Protein AF-A0A2A4UKB8-F1 (afdb_monomer)

Solvent-accessible surface area (backbone atoms only — not comparable to full-atom values): 16386 Å² total; per-residue (Å²): 113,75,71,54,56,59,48,49,52,53,52,41,56,75,67,73,50,93,46,74,68,59,52,54,52,50,52,50,52,54,48,52,54,49,17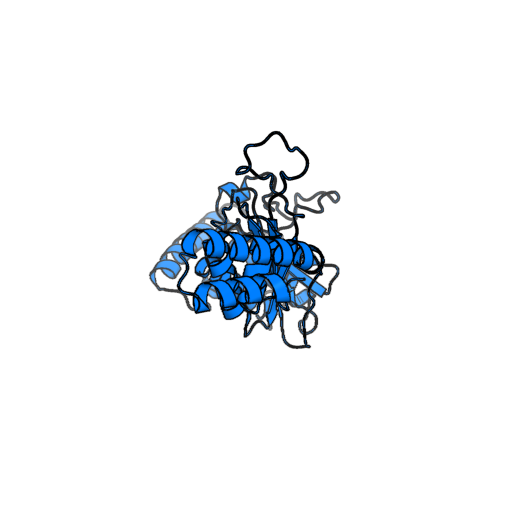,62,67,42,47,80,56,26,61,48,82,68,71,83,92,62,80,64,59,36,38,36,36,37,37,26,32,34,51,82,55,52,71,25,56,55,47,46,51,38,41,76,72,68,33,65,76,32,43,22,44,41,57,86,38,91,35,76,41,85,76,70,92,66,98,61,91,86,68,52,55,12,34,22,42,39,36,50,35,40,64,88,49,34,62,63,55,45,46,56,48,32,55,50,39,56,75,46,59,53,43,60,50,69,59,18,36,29,34,39,29,42,45,24,87,79,46,61,54,69,59,28,47,51,40,45,59,73,39,40,77,61,53,60,72,75,31,59,68,64,25,51,71,34,97,69,25,19,68,54,58,83,91,76,63,62,97,89,47,97,73,42,58,32,63,44,81,46,97,79,52,25,41,34,36,46,52,39,49,28,65,71,52,52,67,62,54,49,51,51,51,54,52,52,54,52,44,41,64,57,82,76,93,66,64,100,81,69,82,78,52,71,69,62,54,57,71,72,50,95,67,59,70,66,64,50,51,56,52,49,55,57,55,50,53,51,61,59,59,53,66,78,68,66,90,72,88,91,75,86,132

Sequence (285 aa):
MLVNLKSLLAFAKKNKQSTNGLECEVNNMVRRRKSQMIRGLAGKKKGPLNRSKHVGIEIEFDSASSLGDIFADFTDAGLSRHVSLVTDCSVDSWLRDGDDWDDDEGYEVRIIDTQKNIANTLKKVCDVLKKHKAEVSSDCGLHVHIDCRSRDTSLVFKNLLKAQKLLYRLVKEDRLNSSYGCYRDIHTATQDSRHRFGIEVSRINTVEVRMHHGTVDFNEINNWINLLTKIAGKRTKYKRKDYVSPLSLLNAISLEKDKKKGIRSILKSLVDEGRDHGFSTLMCY

Secondary structure (DSSP, 8-state):
-HHHHHHHHHHHHHTT---HHHHHHHHHHHHHHHHHHHHHHHT-----SSSSPEEEEEEEEB-SS-HHHHHHHHHHTT-TTTEEEES--SSB--S--SS-TT--BPEEEEEEEETTTHHHHHHHHHHHHHHTT-B--SS-EEEEEEE-TTS-HHHHHHHHHHHHHHHHTTS-HHHHHSTT-----GGG--TT-TT--SEEEETTTEEEEEEEEP---HHHHHHHHHHHHHHHT------TT----HHHHHHHS---HHHHHHHHHHHHHHHHHTTTTT-------

Foldseek 3Di:
DLVVLVVVLVVCVVVVHPCPVVVVVNVVVVQVVQLVVCVVLQAPDADEPDLAWKKKKKFWWAFPDDSSNLSVQCVVLVCSRFKHKDLPFQDFHPPDPDPPPPPRGTMMIMGMDHPVCRLVSLVSNLVSCVVRVIHFDLLIWMKMWGAQSVHDLVLLLVLCVLCVVVVLVVADPSLCVDPQALDDDPVPDDPPPPRRHQWDCDPNRIIMGIHHGHDSDSVVSNVVSVVSVVSSPDDDPDDPPDDQQPLNVLVVDDDDPVVSVVVVVVSVVVVVVVVVPDPDDDDDD

Mean predicted aligned error: 14.41 Å

Radius of gyration: 23.3 Å; Cα contacts (8 Å, |Δi|>4): 391; chains: 1; bounding box: 48×43×85 Å

Nearest PDB structures (foldseek):
  5d4p-assembly1_A  TM=5.293E-01  e=6.353E-02  Thiomonas arsenitoxydans
  7kdo-assembly1_A  TM=3.752E-01  e=4.308E-01  Escherichia coli K-12
  6an4-assembly1_A  TM=3.415E-01  e=4.308E-01  Escherichia coli K-12
  3hd1-assembly1_A  TM=3.390E-01  e=4.065E-01  Escherichia coli K-12
  3hd2-assembly1_A  TM=3.689E-01  e=5.432E-01  Escherichia coli K-12

pLDDT: mean 71.65, std 20.12, range [24.27, 98.44]

Structure (mmCIF, N/CA/C/O backbone):
data_AF-A0A2A4UKB8-F1
#
_entry.id   AF-A0A2A4UKB8-F1
#
loop_
_atom_site.group_PDB
_atom_site.id
_atom_site.type_symbol
_atom_site.label_atom_id
_atom_site.label_alt_id
_atom_site.label_comp_id
_atom_site.label_asym_id
_atom_site.label_entity_id
_atom_site.label_seq_id
_atom_site.pdbx_PDB_ins_code
_atom_site.Cartn_x
_atom_site.Cartn_y
_atom_site.Cartn_z
_atom_site.occupancy
_atom_site.B_iso_or_equiv
_atom_site.auth_seq_id
_atom_site.auth_comp_id
_atom_site.auth_asym_id
_atom_site.auth_atom_id
_atom_site.pdbx_PDB_model_num
ATOM 1 N N . MET A 1 1 ? 4.498 8.430 -36.753 1.00 49.09 1 MET A N 1
ATOM 2 C CA . MET A 1 1 ? 5.925 8.041 -36.616 1.00 49.09 1 MET A CA 1
ATOM 3 C C . MET A 1 1 ? 6.147 6.702 -35.876 1.00 49.09 1 MET A C 1
ATOM 5 O O . MET A 1 1 ? 6.891 5.889 -36.398 1.00 49.09 1 MET A O 1
ATOM 9 N N . LEU A 1 2 ? 5.496 6.402 -34.731 1.00 45.41 2 LEU A N 1
ATOM 10 C CA . LEU A 1 2 ? 5.586 5.087 -34.028 1.00 45.41 2 LEU A CA 1
ATOM 11 C C . LEU A 1 2 ? 5.134 3.881 -34.871 1.00 45.41 2 LEU A C 1
ATOM 13 O O . LEU A 1 2 ? 5.742 2.814 -34.811 1.00 45.41 2 LEU A O 1
ATOM 17 N N . VAL A 1 3 ? 4.096 4.082 -35.689 1.00 53.16 3 VAL A N 1
ATOM 18 C CA . VAL A 1 3 ? 3.622 3.101 -36.678 1.00 53.16 3 VAL A CA 1
ATOM 19 C C . VAL A 1 3 ? 4.748 2.725 -37.647 1.00 53.16 3 VAL A C 1
ATOM 21 O O . VAL A 1 3 ? 4.827 1.582 -38.066 1.00 53.16 3 VAL A O 1
ATOM 24 N N . ASN A 1 4 ? 5.684 3.637 -37.927 1.00 60.91 4 ASN A N 1
ATOM 25 C CA . ASN A 1 4 ? 6.722 3.432 -38.934 1.00 60.91 4 ASN A CA 1
ATOM 26 C C . ASN A 1 4 ? 7.869 2.527 -38.438 1.00 60.91 4 ASN A C 1
ATOM 28 O O . ASN A 1 4 ? 8.336 1.678 -39.182 1.00 60.91 4 ASN A O 1
ATOM 32 N N . LEU A 1 5 ? 8.263 2.620 -37.159 1.00 63.03 5 LEU A N 1
ATOM 33 C CA . LEU A 1 5 ? 9.363 1.819 -36.586 1.00 63.03 5 LEU A CA 1
ATOM 34 C C . LEU A 1 5 ? 8.998 0.339 -36.390 1.00 63.03 5 LEU A C 1
ATOM 36 O O . LEU A 1 5 ? 9.778 -0.542 -36.744 1.00 63.03 5 LEU A O 1
ATOM 40 N N . LYS A 1 6 ? 7.794 0.048 -35.874 1.00 71.19 6 LYS A N 1
ATOM 41 C CA . LYS A 1 6 ? 7.306 -1.341 -35.765 1.00 71.19 6 LYS A CA 1
ATOM 42 C C . LYS A 1 6 ? 7.080 -1.974 -37.140 1.00 71.19 6 LYS A C 1
ATOM 44 O O . LYS A 1 6 ? 7.341 -3.162 -37.308 1.00 71.19 6 LYS A O 1
ATOM 49 N N . SER A 1 7 ? 6.644 -1.176 -38.116 1.00 67.50 7 SER A N 1
ATOM 50 C CA . SER A 1 7 ? 6.484 -1.612 -39.508 1.00 67.50 7 SER A CA 1
ATOM 51 C C . SER A 1 7 ? 7.829 -1.904 -40.176 1.00 67.50 7 SER A C 1
ATOM 53 O O . SER A 1 7 ? 7.944 -2.909 -40.870 1.00 67.50 7 SER A O 1
ATOM 55 N N . LEU A 1 8 ? 8.864 -1.099 -39.903 1.00 64.56 8 LEU A N 1
ATOM 56 C CA . LEU A 1 8 ? 10.232 -1.354 -40.370 1.00 64.56 8 LEU A CA 1
ATOM 57 C C . LEU A 1 8 ? 10.793 -2.665 -39.805 1.00 64.56 8 LEU A C 1
ATOM 59 O O . LEU A 1 8 ? 11.380 -3.456 -40.539 1.00 64.56 8 LEU A O 1
ATOM 63 N N . LEU A 1 9 ? 10.571 -2.926 -38.512 1.00 66.94 9 LEU A N 1
ATOM 64 C CA . LEU A 1 9 ? 11.021 -4.165 -37.881 1.00 66.94 9 LEU A CA 1
ATOM 65 C C . LEU A 1 9 ? 10.288 -5.392 -38.443 1.00 66.94 9 LEU A C 1
ATOM 67 O O . LEU A 1 9 ? 10.900 -6.424 -38.708 1.00 66.94 9 LEU A O 1
ATOM 71 N N . ALA A 1 10 ? 8.974 -5.269 -38.660 1.00 71.81 10 ALA A N 1
ATOM 72 C CA . ALA A 1 10 ? 8.167 -6.308 -39.292 1.00 71.81 10 ALA A CA 1
ATOM 73 C C . ALA A 1 10 ? 8.624 -6.583 -40.737 1.00 71.81 10 ALA A C 1
ATOM 75 O O . ALA A 1 10 ? 8.686 -7.740 -41.153 1.00 71.81 10 ALA A O 1
ATOM 76 N N . PHE A 1 11 ? 9.004 -5.539 -41.479 1.00 70.62 11 PHE A N 1
ATOM 77 C CA . PHE A 1 11 ? 9.575 -5.650 -42.820 1.00 70.62 11 PHE A CA 1
ATOM 78 C C . PHE A 1 11 ? 10.949 -6.344 -42.815 1.00 70.62 11 PHE A C 1
ATOM 80 O O . PHE A 1 11 ? 11.170 -7.256 -43.609 1.00 70.62 11 PHE A O 1
ATOM 87 N N . ALA A 1 12 ? 11.850 -5.996 -41.891 1.00 66.44 12 ALA A N 1
ATOM 88 C CA . ALA A 1 12 ? 13.162 -6.640 -41.761 1.00 66.44 12 ALA A CA 1
ATOM 89 C C . ALA A 1 12 ? 13.050 -8.138 -41.408 1.00 66.44 12 ALA A C 1
ATOM 91 O O . ALA A 1 12 ? 13.716 -8.973 -42.023 1.00 66.44 12 ALA A O 1
ATOM 92 N N . LYS A 1 13 ? 12.130 -8.495 -40.496 1.00 73.00 13 LYS A N 1
ATOM 93 C CA . LYS A 1 13 ? 11.815 -9.896 -40.152 1.00 73.00 13 LYS A CA 1
ATOM 94 C C . LYS A 1 13 ? 11.262 -10.675 -41.344 1.00 73.00 13 LYS A C 1
ATOM 96 O O . LYS A 1 13 ? 11.670 -11.811 -41.580 1.00 73.00 13 LYS A O 1
ATOM 101 N N . LYS A 1 14 ? 10.370 -10.057 -42.129 1.00 77.75 14 LYS A N 1
ATOM 102 C CA . LYS A 1 14 ? 9.804 -10.658 -43.348 1.00 77.75 14 LYS A CA 1
ATOM 103 C C . LYS A 1 14 ? 10.883 -10.977 -44.394 1.00 77.75 14 LYS A C 1
ATOM 105 O O . LYS A 1 14 ? 10.725 -11.933 -45.145 1.00 77.75 14 LYS A O 1
ATOM 110 N N . ASN A 1 15 ? 11.989 -10.233 -44.391 1.00 77.62 15 ASN A N 1
ATOM 111 C CA . ASN A 1 15 ? 13.118 -10.410 -45.305 1.00 77.62 15 ASN A CA 1
ATOM 112 C C . ASN A 1 15 ? 14.279 -11.256 -44.731 1.00 77.62 15 ASN A C 1
ATOM 114 O O . ASN A 1 15 ? 15.364 -11.249 -45.306 1.00 77.62 15 ASN A O 1
ATOM 118 N N . LYS A 1 16 ? 14.078 -11.994 -43.622 1.00 67.88 16 LYS A N 1
ATOM 119 C CA . LYS A 1 16 ? 15.081 -12.885 -42.984 1.00 67.88 16 LYS A CA 1
ATOM 120 C C . LYS A 1 16 ? 16.435 -12.220 -42.664 1.00 67.88 16 LYS A C 1
ATOM 122 O O . LYS A 1 16 ? 17.454 -12.903 -42.588 1.00 67.88 16 LYS A O 1
ATOM 127 N N . GLN A 1 17 ? 16.466 -10.904 -42.466 1.00 67.88 17 GLN A N 1
ATOM 128 C CA . GLN A 1 17 ? 17.679 -10.220 -42.016 1.00 67.88 17 GLN A CA 1
ATOM 129 C C . GLN A 1 17 ? 17.916 -10.489 -40.524 1.00 67.88 17 GLN A C 1
ATOM 131 O O . GLN A 1 17 ? 16.968 -10.701 -39.770 1.00 67.88 17 GLN A O 1
ATOM 136 N N . SER A 1 18 ? 19.177 -10.484 -40.082 1.00 66.44 18 SER A N 1
ATOM 137 C CA . SER A 1 18 ? 19.505 -10.583 -38.654 1.00 66.44 18 SER A CA 1
ATOM 138 C C . SER A 1 18 ? 18.987 -9.340 -37.924 1.00 66.44 18 SER A C 1
ATOM 140 O O . SER A 1 18 ? 19.481 -8.237 -38.149 1.00 66.44 18 SER A O 1
ATOM 142 N N . THR A 1 19 ? 17.968 -9.499 -37.074 1.00 66.06 19 THR A N 1
ATOM 143 C CA . THR A 1 19 ? 17.301 -8.376 -36.391 1.00 66.06 19 THR A CA 1
ATOM 144 C C . THR A 1 19 ? 17.624 -8.265 -34.906 1.00 66.06 19 THR A C 1
ATOM 146 O O . THR A 1 19 ? 17.089 -7.372 -34.264 1.00 66.06 19 THR A O 1
ATOM 149 N N . ASN A 1 20 ? 18.475 -9.121 -34.331 1.00 67.25 20 ASN A N 1
ATOM 150 C CA . ASN A 1 20 ? 18.619 -9.214 -32.868 1.00 67.25 20 ASN A CA 1
ATOM 151 C C . ASN A 1 20 ? 19.033 -7.882 -32.205 1.00 67.25 20 ASN A C 1
ATOM 153 O O . ASN A 1 20 ? 18.451 -7.496 -31.193 1.00 67.25 20 ASN A O 1
ATOM 157 N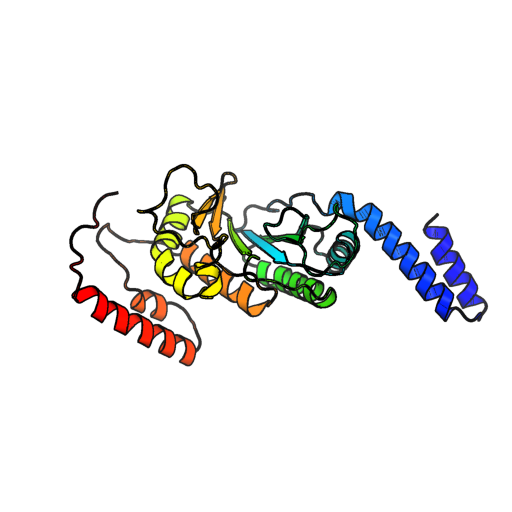 N . GLY A 1 21 ? 19.976 -7.141 -32.801 1.00 66.62 21 GLY A N 1
ATOM 158 C CA . GLY A 1 21 ? 20.363 -5.805 -32.319 1.00 66.62 21 GLY A CA 1
ATOM 159 C C . GLY A 1 21 ? 19.290 -4.741 -32.576 1.00 66.62 21 GLY A C 1
ATOM 160 O O . GLY A 1 21 ? 18.923 -3.990 -31.674 1.00 66.62 21 GLY A O 1
ATOM 161 N N . LEU A 1 22 ? 18.714 -4.747 -33.783 1.00 67.81 22 LEU A N 1
ATOM 162 C CA . LEU A 1 22 ? 17.691 -3.790 -34.219 1.00 67.81 22 LEU A CA 1
ATOM 163 C C . LEU A 1 22 ? 16.391 -3.911 -33.404 1.00 67.81 22 LEU A C 1
ATOM 165 O O . LEU A 1 22 ? 15.718 -2.926 -33.117 1.00 67.81 22 LEU A O 1
ATOM 169 N N . GLU A 1 23 ? 16.024 -5.132 -33.020 1.00 70.12 23 GLU A N 1
ATOM 170 C CA . GLU A 1 23 ? 14.837 -5.435 -32.226 1.00 70.12 23 GLU A CA 1
ATOM 171 C C . GLU A 1 23 ? 14.978 -4.924 -30.795 1.00 70.12 23 GLU A C 1
ATOM 173 O O . GLU A 1 23 ? 14.051 -4.294 -30.284 1.00 70.12 23 GLU A O 1
ATOM 178 N N . CYS A 1 24 ? 16.147 -5.116 -30.179 1.00 67.88 24 CYS A N 1
ATOM 179 C CA . CYS A 1 24 ? 16.458 -4.530 -28.879 1.00 67.88 24 CYS A CA 1
ATOM 180 C C . CYS A 1 24 ? 16.358 -2.997 -28.933 1.00 67.88 24 CYS A C 1
ATOM 182 O O . CYS A 1 24 ? 15.670 -2.380 -28.119 1.00 67.88 24 CYS A O 1
ATOM 184 N N . GLU A 1 25 ? 16.962 -2.379 -29.947 1.00 69.75 25 GLU A N 1
ATOM 185 C CA . GLU A 1 25 ? 17.018 -0.925 -30.089 1.00 69.75 25 GLU A CA 1
ATOM 186 C C . GLU A 1 25 ? 15.642 -0.293 -30.362 1.00 69.75 25 GLU A C 1
ATOM 188 O O . GLU A 1 25 ? 15.253 0.683 -29.714 1.00 69.75 25 GLU A O 1
ATOM 193 N N . VAL A 1 26 ? 14.840 -0.889 -31.249 1.00 73.12 26 VAL A N 1
ATOM 194 C CA . VAL A 1 26 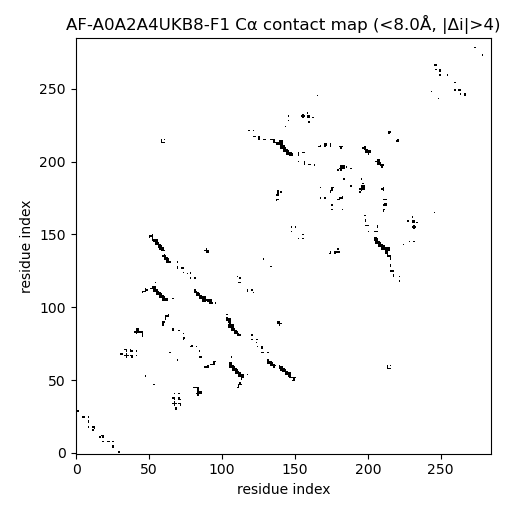? 13.469 -0.433 -31.521 1.00 73.12 26 VAL A CA 1
ATOM 195 C C . VAL A 1 26 ? 12.564 -0.633 -30.310 1.00 73.12 26 VAL A C 1
ATOM 197 O O . VAL A 1 26 ? 11.770 0.258 -29.997 1.00 73.12 26 VAL A O 1
ATOM 200 N N . ASN A 1 27 ? 12.683 -1.754 -29.595 1.00 69.38 27 ASN A N 1
ATOM 201 C CA . ASN A 1 27 ? 11.919 -1.976 -28.368 1.00 69.38 27 ASN A CA 1
ATOM 202 C C . ASN A 1 27 ? 12.290 -0.947 -27.291 1.00 69.38 27 ASN A C 1
ATOM 204 O O . ASN A 1 27 ? 11.392 -0.365 -26.677 1.00 69.38 27 ASN A O 1
ATOM 208 N N . ASN A 1 28 ? 13.579 -0.632 -27.138 1.00 66.56 28 ASN A N 1
ATOM 209 C CA . ASN A 1 28 ? 14.058 0.411 -26.231 1.00 66.56 28 ASN A CA 1
ATOM 210 C C . ASN A 1 28 ? 13.548 1.803 -26.634 1.00 66.56 28 ASN A C 1
ATOM 212 O O . ASN A 1 28 ? 13.083 2.555 -25.778 1.00 66.56 28 ASN A O 1
ATOM 216 N N . MET A 1 29 ? 13.542 2.147 -27.925 1.00 69.19 29 MET A N 1
ATOM 217 C CA . MET A 1 29 ? 12.984 3.418 -28.410 1.00 69.19 29 MET A CA 1
ATOM 218 C C . MET A 1 29 ? 11.473 3.535 -28.175 1.00 69.19 29 MET A C 1
ATOM 220 O O . MET A 1 29 ? 10.989 4.581 -27.732 1.00 69.19 29 MET A O 1
ATOM 224 N N . VAL A 1 30 ? 10.711 2.474 -28.461 1.00 70.69 30 VAL A N 1
ATOM 225 C CA . VAL A 1 30 ? 9.262 2.434 -28.204 1.00 70.69 30 VAL A CA 1
ATOM 226 C C . VAL A 1 30 ? 8.991 2.580 -26.707 1.00 70.69 30 VAL A C 1
ATOM 228 O O . VAL A 1 30 ? 8.092 3.334 -26.328 1.00 70.69 30 VAL A O 1
ATOM 231 N N . ARG A 1 31 ? 9.784 1.909 -25.865 1.00 66.81 31 ARG A N 1
ATOM 232 C CA . ARG A 1 31 ? 9.702 1.996 -24.404 1.00 66.81 31 ARG A CA 1
ATOM 233 C C . ARG A 1 31 ? 10.009 3.408 -23.900 1.00 66.81 31 ARG A C 1
ATOM 235 O O . ARG A 1 31 ? 9.183 3.967 -23.187 1.00 66.81 31 ARG A O 1
ATOM 242 N N . ARG A 1 32 ? 11.105 4.034 -24.346 1.00 67.19 32 ARG A N 1
ATOM 243 C CA . ARG A 1 32 ? 11.484 5.414 -23.977 1.00 67.19 32 ARG A CA 1
ATOM 244 C C . ARG A 1 32 ? 10.406 6.436 -24.345 1.00 67.19 32 ARG A C 1
ATOM 246 O O . ARG A 1 32 ? 10.038 7.265 -23.519 1.00 67.19 32 ARG A O 1
ATOM 253 N N . ARG A 1 33 ? 9.838 6.352 -25.553 1.00 68.69 33 ARG A N 1
ATOM 254 C CA . ARG A 1 33 ? 8.756 7.262 -25.976 1.00 68.69 33 ARG A CA 1
ATOM 255 C C . ARG A 1 33 ? 7.455 7.038 -25.206 1.00 68.69 33 ARG A C 1
ATOM 257 O O . ARG A 1 33 ? 6.794 8.011 -24.850 1.00 68.69 33 ARG A O 1
ATOM 264 N N . LYS A 1 34 ? 7.090 5.778 -24.927 1.00 65.75 34 LYS A N 1
ATOM 265 C CA . LYS A 1 34 ? 5.964 5.463 -24.032 1.00 65.75 34 LYS A CA 1
ATOM 266 C C . LYS A 1 34 ? 6.201 6.068 -22.649 1.00 65.75 34 LYS A C 1
ATOM 268 O O . LYS A 1 34 ? 5.338 6.790 -22.172 1.00 65.75 34 LYS A O 1
ATOM 273 N N . SER A 1 35 ? 7.373 5.830 -22.063 1.00 62.72 35 SER A N 1
ATOM 274 C CA . SER A 1 35 ? 7.799 6.360 -20.763 1.00 62.72 35 SER A CA 1
ATOM 275 C C . SER A 1 35 ? 7.654 7.890 -20.701 1.00 62.72 35 SER A C 1
ATOM 277 O O . SER A 1 35 ? 6.978 8.399 -19.809 1.00 62.72 35 SER A O 1
ATOM 279 N N . GLN A 1 36 ? 8.138 8.626 -21.710 1.00 64.12 36 GLN A N 1
ATOM 280 C CA . GLN A 1 36 ? 7.982 10.088 -21.800 1.00 64.12 36 GLN A CA 1
ATOM 281 C C . GLN A 1 36 ? 6.515 10.553 -21.853 1.00 64.12 36 GLN A C 1
ATOM 283 O O . GLN A 1 36 ? 6.144 11.473 -21.129 1.00 64.12 36 GLN A O 1
ATOM 288 N N . MET A 1 37 ? 5.656 9.910 -22.655 1.00 62.94 37 MET A N 1
ATOM 289 C CA . MET A 1 37 ? 4.217 10.232 -22.692 1.00 62.94 37 MET A CA 1
ATOM 290 C C . MET A 1 37 ? 3.506 9.932 -21.365 1.00 62.94 37 MET A C 1
ATOM 292 O O . MET A 1 37 ? 2.547 10.606 -20.990 1.00 62.94 37 MET A O 1
ATOM 296 N N . ILE A 1 38 ? 3.948 8.881 -20.682 1.00 65.56 38 ILE A N 1
ATOM 297 C CA . ILE A 1 38 ? 3.290 8.298 -19.517 1.00 65.56 38 ILE A CA 1
ATOM 298 C C . ILE A 1 38 ? 3.647 9.058 -18.223 1.00 65.56 38 ILE A C 1
ATOM 300 O O . ILE A 1 38 ? 2.821 9.094 -17.309 1.00 65.56 38 ILE A O 1
ATOM 304 N N . ARG A 1 39 ? 4.783 9.777 -18.174 1.00 64.19 39 ARG A N 1
ATOM 305 C CA . ARG A 1 39 ? 5.165 10.650 -17.039 1.00 64.19 39 ARG A CA 1
ATOM 306 C C . ARG A 1 39 ? 4.063 11.645 -16.650 1.00 64.19 39 ARG A C 1
ATOM 308 O O . ARG A 1 39 ? 3.716 11.739 -15.479 1.00 64.19 39 ARG A O 1
ATOM 315 N N . GLY A 1 40 ? 3.415 12.299 -17.620 1.00 62.59 40 GLY A N 1
ATOM 316 C CA . GLY A 1 40 ? 2.314 13.241 -17.348 1.00 62.59 40 GLY A CA 1
ATOM 317 C C . GLY A 1 40 ? 1.032 12.597 -16.788 1.00 62.59 40 GLY A C 1
ATOM 318 O O . GLY A 1 40 ? 0.130 13.290 -16.313 1.00 62.59 40 GLY A O 1
ATOM 319 N N . LEU A 1 41 ? 0.917 11.267 -16.848 1.00 64.44 41 LEU A N 1
ATOM 320 C CA . LEU A 1 41 ? -0.201 10.502 -16.290 1.00 64.44 41 LEU A CA 1
ATOM 321 C C . LEU A 1 41 ? 0.128 9.879 -14.927 1.00 64.44 41 LEU A C 1
ATOM 323 O O . LEU A 1 41 ? -0.809 9.611 -14.167 1.00 64.44 41 LEU A O 1
ATOM 327 N N . ALA A 1 42 ? 1.417 9.680 -14.632 1.00 71.50 42 ALA A N 1
ATOM 328 C CA . ALA A 1 42 ? 1.923 9.018 -13.432 1.00 71.50 42 ALA A CA 1
ATOM 329 C C . ALA A 1 42 ? 1.507 9.741 -12.149 1.00 71.50 42 ALA A C 1
ATOM 331 O O . ALA A 1 42 ? 0.895 9.131 -11.275 1.00 71.50 42 ALA A O 1
ATOM 332 N N . GLY A 1 43 ? 1.722 11.057 -12.085 1.00 65.00 43 GLY A N 1
ATOM 333 C CA . GLY A 1 43 ? 1.429 11.856 -10.891 1.00 65.00 43 GLY A CA 1
ATOM 334 C C . GLY A 1 43 ? -0.050 12.198 -10.682 1.00 65.00 43 GLY A C 1
ATOM 335 O O . GLY A 1 43 ? -0.414 12.819 -9.684 1.00 65.00 43 GLY A O 1
ATOM 336 N N . LYS A 1 44 ? -0.951 11.818 -11.602 1.00 74.38 44 LYS A N 1
ATOM 337 C CA . LYS A 1 44 ? -2.374 12.166 -11.472 1.00 74.38 44 LYS A CA 1
ATOM 338 C C . LYS A 1 44 ? -3.011 11.377 -10.335 1.00 74.38 44 LYS A C 1
ATOM 340 O O . LYS A 1 44 ? -3.328 10.199 -10.527 1.00 74.38 44 LYS A O 1
ATOM 345 N N . LYS A 1 45 ? -3.269 12.058 -9.213 1.00 73.00 45 LYS A N 1
ATOM 346 C CA . LYS A 1 45 ? -3.952 11.514 -8.032 1.00 73.00 45 LYS A CA 1
ATOM 347 C C . LYS A 1 45 ? -5.200 10.729 -8.432 1.00 73.00 45 LYS A C 1
ATOM 349 O O . LYS A 1 45 ? -6.068 11.235 -9.148 1.00 73.00 45 LYS A O 1
ATOM 354 N N . LYS A 1 46 ? -5.280 9.482 -7.970 1.00 82.62 46 LYS A N 1
ATOM 355 C CA . LYS A 1 46 ? -6.447 8.622 -8.179 1.00 82.62 46 LYS A CA 1
ATOM 356 C C . LYS A 1 46 ? -7.396 8.751 -6.997 1.00 82.62 46 LYS A C 1
ATOM 358 O O . LYS A 1 46 ? -6.976 8.856 -5.848 1.00 82.62 46 LYS A O 1
ATOM 363 N N . GLY A 1 47 ? -8.686 8.776 -7.306 1.00 77.44 47 GLY A N 1
ATOM 364 C CA . GLY A 1 47 ? -9.755 8.827 -6.322 1.00 77.44 47 GLY A CA 1
ATOM 365 C C . GLY A 1 47 ? -10.545 7.520 -6.292 1.00 77.44 47 GLY A C 1
ATOM 366 O O . GLY A 1 47 ? -10.442 6.704 -7.211 1.00 77.44 47 GLY A O 1
ATOM 367 N N . PRO A 1 48 ? -11.367 7.315 -5.259 1.00 80.94 48 PRO A N 1
ATOM 368 C CA . PRO A 1 48 ? -12.193 6.126 -5.175 1.00 80.94 48 PRO A CA 1
ATOM 369 C C . PRO A 1 48 ? -13.243 6.097 -6.297 1.00 80.94 48 PRO A C 1
ATOM 371 O O . PRO A 1 48 ? -13.953 7.079 -6.517 1.00 80.94 48 PRO A O 1
ATOM 374 N N . LEU A 1 49 ? -13.396 4.949 -6.957 1.00 77.44 49 LEU A N 1
ATOM 375 C CA . LEU A 1 49 ? -14.230 4.815 -8.162 1.00 77.44 49 LEU A CA 1
ATOM 376 C C . LEU A 1 49 ? -15.734 4.716 -7.869 1.00 77.44 49 LEU A C 1
ATOM 378 O O . LEU A 1 49 ? -16.561 4.925 -8.751 1.00 77.44 49 LEU A O 1
ATOM 382 N N . ASN A 1 50 ? -16.102 4.347 -6.642 1.00 85.94 50 ASN A N 1
ATOM 383 C CA . ASN A 1 50 ? -17.492 4.198 -6.216 1.00 85.94 50 ASN A CA 1
ATOM 384 C C . ASN A 1 50 ? -17.631 4.369 -4.688 1.00 85.94 50 ASN A C 1
ATOM 386 O O . ASN A 1 50 ? -16.665 4.699 -3.989 1.00 85.94 50 ASN A O 1
ATOM 390 N N . ARG A 1 51 ? -18.849 4.162 -4.165 1.00 84.94 51 ARG A N 1
ATOM 391 C CA . ARG A 1 51 ? -19.184 4.295 -2.732 1.00 84.94 51 ARG A CA 1
ATOM 392 C C . ARG A 1 51 ? -18.825 3.077 -1.870 1.00 84.94 51 ARG A C 1
ATOM 394 O O . ARG A 1 51 ? -19.026 3.123 -0.656 1.00 84.94 51 ARG A O 1
ATOM 401 N N . SER A 1 52 ? -18.300 1.999 -2.457 1.00 90.06 52 SER A N 1
ATOM 402 C CA . SER A 1 52 ? -17.773 0.873 -1.679 1.00 90.06 52 SER A CA 1
ATOM 403 C C . SER A 1 52 ? -16.657 1.353 -0.758 1.00 90.06 52 SER A C 1
ATOM 405 O O . SER A 1 52 ? -16.027 2.382 -0.991 1.00 90.06 52 SER A O 1
ATOM 407 N N . LYS A 1 53 ? -16.385 0.585 0.292 1.00 91.81 53 LYS A N 1
ATOM 408 C CA . LYS A 1 53 ? -15.272 0.856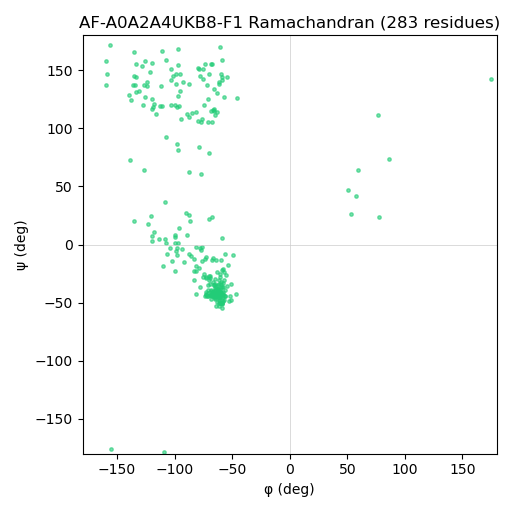 1.200 1.00 91.81 53 LYS A CA 1
ATOM 409 C C . LYS A 1 53 ? -13.949 0.696 0.461 1.00 91.81 53 LYS A C 1
ATOM 411 O O . LYS A 1 53 ? -13.644 -0.417 0.035 1.00 91.81 53 LYS A O 1
ATOM 416 N N . HIS A 1 54 ? -13.181 1.772 0.329 1.00 93.44 54 HIS A N 1
ATOM 417 C CA . HIS A 1 54 ? -11.832 1.725 -0.232 1.00 93.44 54 HIS A CA 1
ATOM 418 C C . HIS A 1 54 ? -10.758 1.671 0.862 1.00 93.44 54 HIS A C 1
ATOM 420 O O . HIS A 1 54 ? -11.035 1.840 2.060 1.00 93.44 54 HIS A O 1
ATOM 426 N N . VAL A 1 55 ? -9.541 1.374 0.421 1.00 94.69 55 VAL A N 1
ATOM 427 C CA . VAL A 1 55 ? -8.292 1.505 1.167 1.00 94.69 55 VAL A CA 1
ATOM 428 C C . VAL A 1 55 ? -7.292 2.188 0.236 1.00 94.69 55 VAL A C 1
ATOM 430 O O . VAL A 1 55 ? -7.183 1.800 -0.929 1.00 94.69 55 VAL A O 1
ATOM 433 N N . GLY A 1 56 ? -6.623 3.221 0.739 1.00 94.69 56 GLY A N 1
ATOM 434 C CA . GLY A 1 56 ? -5.455 3.824 0.103 1.00 94.69 56 GLY A CA 1
ATOM 435 C C . GLY A 1 56 ? -4.175 3.300 0.748 1.00 94.69 56 GLY A C 1
ATOM 436 O O . GLY A 1 56 ? -4.185 3.000 1.942 1.00 94.69 56 GLY A O 1
ATOM 437 N N . ILE A 1 57 ? -3.104 3.164 -0.024 1.00 95.50 57 ILE A N 1
ATOM 438 C CA . ILE A 1 57 ? -1.785 2.736 0.458 1.00 95.50 57 ILE A CA 1
ATOM 439 C C . ILE A 1 57 ? -0.741 3.642 -0.184 1.00 95.50 57 ILE A C 1
ATOM 441 O O . ILE A 1 57 ? -0.834 3.889 -1.384 1.00 95.50 57 ILE A O 1
ATOM 445 N N . GLU A 1 58 ? 0.243 4.084 0.581 1.00 94.81 58 GLU A N 1
ATOM 446 C CA . GLU A 1 58 ? 1.420 4.788 0.070 1.00 94.81 58 GLU A CA 1
ATOM 447 C C . GLU A 1 58 ? 2.648 3.959 0.445 1.00 94.81 58 GLU A C 1
ATOM 449 O O . GLU A 1 58 ? 2.793 3.565 1.605 1.00 94.81 58 GLU A O 1
ATOM 454 N N . ILE A 1 59 ? 3.459 3.608 -0.555 1.00 94.31 59 ILE A N 1
ATOM 455 C CA . ILE A 1 59 ? 4.713 2.868 -0.379 1.00 94.31 59 ILE A CA 1
ATOM 456 C C . ILE A 1 59 ? 5.832 3.747 -0.921 1.00 94.31 59 ILE A C 1
ATOM 458 O O . ILE A 1 59 ? 5.861 4.022 -2.124 1.00 94.31 59 ILE A O 1
ATOM 462 N N . GLU A 1 60 ? 6.739 4.144 -0.039 1.00 92.06 60 GLU A N 1
ATOM 463 C CA . GLU A 1 60 ? 7.987 4.811 -0.400 1.00 92.06 60 GLU A CA 1
ATOM 464 C C . GLU A 1 60 ? 9.073 3.770 -0.695 1.00 92.06 60 GLU A C 1
ATOM 466 O O . GLU A 1 60 ? 9.172 2.759 0.008 1.00 92.06 60 GLU A O 1
ATOM 471 N N . PHE A 1 61 ? 9.861 3.989 -1.746 1.00 90.88 61 PHE A N 1
ATOM 472 C CA . PHE A 1 61 ? 10.933 3.091 -2.173 1.00 90.88 61 PHE A CA 1
ATOM 473 C C . PHE A 1 61 ? 11.953 3.810 -3.063 1.00 90.88 61 PHE A C 1
ATOM 475 O O . PHE A 1 61 ? 11.625 4.781 -3.736 1.00 90.88 61 PHE A O 1
ATOM 482 N N . ASP A 1 62 ? 13.162 3.270 -3.140 1.00 88.94 62 ASP A N 1
ATOM 483 C CA . ASP A 1 62 ? 14.184 3.670 -4.106 1.00 88.94 62 ASP A CA 1
ATOM 484 C C . ASP A 1 62 ? 14.284 2.634 -5.243 1.00 88.94 62 ASP A C 1
ATOM 486 O O . ASP A 1 62 ? 13.961 1.454 -5.072 1.00 88.94 62 ASP A O 1
ATOM 490 N N . SER A 1 63 ? 14.672 3.064 -6.442 1.00 86.69 63 SER A N 1
ATOM 491 C CA . SER A 1 63 ? 14.921 2.187 -7.583 1.00 86.69 63 SER A CA 1
ATOM 492 C C . SER A 1 63 ? 15.811 2.858 -8.629 1.00 86.69 63 SER A C 1
ATOM 494 O O . SER A 1 63 ? 15.537 3.961 -9.097 1.00 86.69 63 SER A O 1
ATOM 496 N N . ALA A 1 64 ? 16.772 2.098 -9.159 1.00 82.44 64 ALA A N 1
ATOM 497 C CA . ALA A 1 64 ? 17.553 2.500 -10.333 1.00 82.44 64 ALA A CA 1
ATOM 498 C C . ALA A 1 64 ? 16.707 2.650 -11.622 1.00 82.44 64 ALA A C 1
ATOM 500 O O . ALA A 1 64 ? 17.180 3.168 -12.634 1.00 82.44 64 ALA A O 1
ATOM 501 N N . SER A 1 65 ? 15.458 2.167 -11.636 1.00 85.75 65 SER A N 1
ATOM 502 C CA . SER A 1 65 ? 14.564 2.328 -12.786 1.00 85.75 65 SER A CA 1
ATOM 503 C C . SER A 1 65 ? 13.974 3.736 -12.843 1.00 85.75 65 SER A C 1
ATOM 505 O O . SER A 1 65 ? 13.640 4.332 -11.824 1.00 85.75 65 SER A O 1
ATOM 507 N N . SER A 1 66 ? 13.769 4.263 -14.052 1.00 83.12 66 SER A N 1
ATOM 508 C CA . SER A 1 66 ? 13.116 5.566 -14.208 1.00 83.12 66 SER A CA 1
ATOM 509 C C . SER A 1 66 ? 11.624 5.502 -13.849 1.00 83.12 66 SER A C 1
ATOM 511 O O . SER A 1 66 ? 10.946 4.520 -14.167 1.00 83.12 66 SER A O 1
ATOM 513 N N . LEU A 1 67 ? 11.074 6.589 -13.291 1.00 84.31 67 LEU A N 1
ATOM 514 C CA . LEU A 1 67 ? 9.638 6.742 -12.998 1.00 84.31 67 LEU A CA 1
ATOM 515 C C . LEU A 1 67 ? 8.742 6.329 -14.176 1.00 84.31 67 LEU A C 1
ATOM 517 O O . LEU A 1 67 ? 7.730 5.648 -14.008 1.00 84.31 67 LEU A O 1
ATOM 521 N N . GLY A 1 68 ? 9.116 6.724 -15.395 1.00 83.31 68 GLY A N 1
ATOM 522 C CA . GLY A 1 68 ? 8.329 6.415 -16.585 1.00 83.31 68 GLY A CA 1
ATOM 523 C C . GLY A 1 68 ? 8.412 4.947 -17.019 1.00 83.31 68 GLY A C 1
ATOM 524 O O . GLY A 1 68 ? 7.439 4.438 -17.573 1.00 83.31 68 GLY A O 1
ATOM 525 N N . ASP A 1 69 ? 9.515 4.244 -16.737 1.00 85.75 69 ASP A N 1
ATOM 526 C CA . ASP A 1 69 ? 9.604 2.794 -16.958 1.00 85.75 69 ASP A CA 1
ATOM 527 C C . ASP A 1 69 ? 8.750 2.021 -15.956 1.00 85.75 69 ASP A C 1
ATOM 529 O O . ASP A 1 69 ? 8.002 1.130 -16.360 1.00 85.75 69 ASP A O 1
ATOM 533 N N . ILE A 1 70 ? 8.811 2.404 -14.679 1.00 90.25 70 ILE A N 1
ATOM 534 C CA . ILE A 1 70 ? 8.004 1.798 -13.615 1.00 90.25 70 ILE A CA 1
ATOM 535 C C . ILE A 1 70 ? 6.513 2.009 -13.908 1.00 90.25 70 ILE A C 1
ATOM 537 O O . ILE A 1 70 ? 5.718 1.066 -13.890 1.00 90.25 70 ILE A O 1
ATOM 541 N N . PHE A 1 71 ? 6.108 3.238 -14.249 1.00 89.62 71 PHE A N 1
ATOM 542 C CA . PHE A 1 71 ? 4.703 3.536 -14.530 1.00 89.62 71 PHE A CA 1
ATOM 543 C C . PHE A 1 71 ? 4.201 2.913 -15.846 1.00 89.62 71 PHE A C 1
ATOM 545 O O . PHE A 1 71 ? 3.015 2.574 -15.959 1.00 89.62 71 PHE A O 1
ATOM 552 N N . ALA A 1 72 ? 5.082 2.688 -16.828 1.00 87.75 72 ALA A N 1
ATOM 553 C CA . ALA A 1 72 ? 4.746 1.894 -18.009 1.00 87.75 72 ALA A CA 1
ATOM 554 C C . ALA A 1 72 ? 4.431 0.438 -17.632 1.00 87.75 72 ALA A C 1
ATOM 556 O O . ALA A 1 72 ? 3.405 -0.083 -18.067 1.00 87.75 72 ALA A O 1
ATOM 557 N N . ASP A 1 73 ? 5.231 -0.181 -16.762 1.00 93.50 73 ASP A N 1
ATOM 558 C CA . ASP A 1 73 ? 4.992 -1.551 -16.299 1.00 93.50 73 ASP A CA 1
ATOM 559 C C . ASP A 1 73 ? 3.742 -1.660 -15.399 1.00 93.50 73 ASP A C 1
ATOM 561 O O . ASP A 1 73 ? 2.977 -2.622 -15.517 1.00 93.50 73 ASP A O 1
ATOM 565 N N . PHE A 1 74 ? 3.426 -0.639 -14.592 1.00 94.50 74 PHE A N 1
ATOM 566 C CA . PHE A 1 74 ? 2.115 -0.552 -13.929 1.00 94.50 74 PHE A CA 1
ATOM 567 C C . PHE A 1 74 ? 0.960 -0.477 -14.936 1.00 94.50 74 PHE A C 1
ATOM 569 O O . PHE A 1 74 ? -0.084 -1.10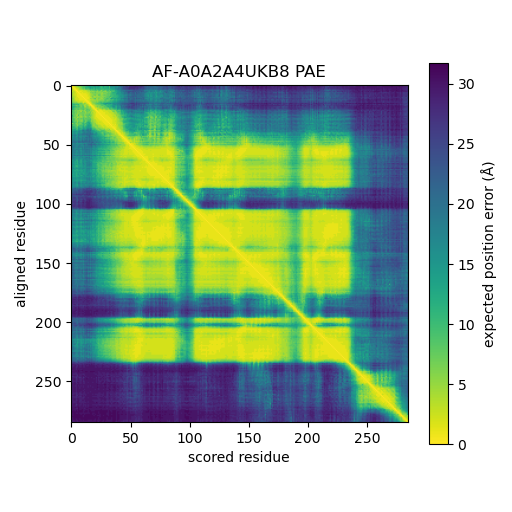9 -14.747 1.00 94.50 74 PHE A O 1
ATOM 576 N N . THR A 1 75 ? 1.123 0.285 -16.017 1.00 91.06 75 THR A N 1
ATOM 577 C CA . THR A 1 75 ? 0.103 0.400 -17.067 1.00 91.06 75 THR A CA 1
ATOM 578 C C . THR A 1 75 ? -0.107 -0.933 -17.781 1.00 91.06 75 THR A C 1
ATOM 580 O O . THR A 1 75 ? -1.256 -1.353 -17.935 1.00 91.06 75 THR A O 1
ATOM 583 N N . ASP A 1 76 ? 0.973 -1.626 -18.141 1.00 91.56 76 ASP A N 1
ATOM 584 C CA . ASP A 1 76 ? 0.929 -2.939 -18.792 1.00 91.56 76 ASP A CA 1
ATOM 585 C C . ASP A 1 76 ? 0.324 -4.017 -17.862 1.00 91.56 76 ASP A C 1
ATOM 587 O O . ASP A 1 76 ? -0.384 -4.911 -18.325 1.00 91.56 76 ASP A O 1
ATOM 591 N N . ALA A 1 77 ? 0.478 -3.881 -16.538 1.00 94.75 77 ALA A N 1
ATOM 592 C CA . ALA A 1 77 ? -0.196 -4.716 -15.534 1.00 94.75 77 ALA A CA 1
ATOM 593 C C . ALA A 1 77 ? -1.691 -4.370 -15.309 1.00 94.75 77 ALA A C 1
ATOM 595 O O . ALA A 1 77 ? -2.382 -5.023 -14.509 1.00 94.75 77 ALA A O 1
ATOM 596 N N . GLY A 1 78 ? -2.210 -3.348 -15.999 1.00 93.81 78 GLY A N 1
ATOM 597 C CA . GLY A 1 78 ? -3.595 -2.883 -15.891 1.00 93.81 78 GLY A CA 1
ATOM 598 C C . GLY A 1 78 ? -3.885 -2.040 -14.644 1.00 93.81 78 GLY A C 1
ATOM 599 O O . GLY A 1 78 ? -5.032 -1.980 -14.205 1.00 93.81 78 GLY A O 1
ATOM 600 N N . LEU A 1 79 ? -2.871 -1.399 -14.053 1.00 94.25 79 LEU A N 1
ATOM 601 C CA . LEU A 1 79 ? -2.979 -0.662 -12.784 1.00 94.25 79 LEU A CA 1
ATOM 602 C C . LEU A 1 79 ? -3.177 0.852 -12.948 1.00 94.25 79 LEU A C 1
ATOM 604 O O . LEU A 1 79 ? -3.308 1.568 -11.958 1.00 94.25 79 LEU A O 1
ATOM 608 N N . SER A 1 80 ? -3.268 1.362 -14.178 1.00 87.69 80 SER A N 1
ATOM 609 C CA . SER A 1 80 ? -3.310 2.805 -14.481 1.00 87.69 80 SER A CA 1
ATOM 610 C C . SER A 1 80 ? -4.463 3.586 -13.825 1.00 87.69 80 SER A C 1
ATOM 612 O O . SER A 1 80 ? -4.386 4.808 -13.679 1.00 87.69 80 SER A O 1
ATOM 614 N N . ARG A 1 81 ? -5.542 2.902 -13.421 1.00 88.56 81 ARG A N 1
ATOM 615 C CA . ARG A 1 81 ? -6.681 3.487 -12.684 1.00 88.56 81 ARG A CA 1
ATOM 616 C C . ARG A 1 81 ? -6.544 3.414 -11.162 1.00 88.56 81 ARG A C 1
ATOM 618 O O . ARG A 1 81 ? -7.288 4.098 -10.468 1.00 88.56 81 ARG A O 1
ATOM 625 N N . HIS A 1 82 ? -5.626 2.593 -10.671 1.00 91.50 82 HIS A N 1
ATOM 626 C CA . HIS A 1 82 ? -5.469 2.255 -9.258 1.00 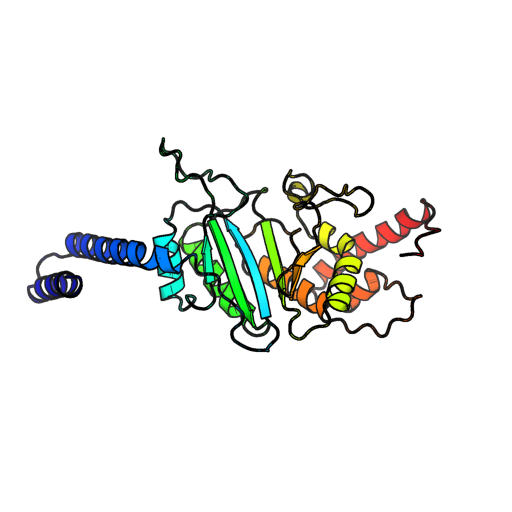91.50 82 HIS A CA 1
ATOM 627 C C . HIS A 1 82 ? -4.206 2.846 -8.647 1.00 91.50 82 HIS A C 1
ATOM 629 O O . HIS A 1 82 ? -4.116 2.928 -7.429 1.00 91.50 82 HIS A O 1
ATOM 635 N N . VAL A 1 83 ? -3.246 3.242 -9.481 1.00 92.12 83 VAL A N 1
ATOM 636 C CA . VAL A 1 83 ? -1.928 3.690 -9.048 1.00 92.12 83 VAL A CA 1
ATOM 637 C C . VAL A 1 83 ? -1.627 5.089 -9.577 1.00 92.12 83 VAL A C 1
ATOM 639 O O . VAL A 1 83 ? -1.924 5.411 -10.732 1.00 92.12 83 VAL A O 1
ATOM 642 N N . SER A 1 84 ? -1.010 5.903 -8.729 1.00 89.81 84 SER A N 1
ATOM 643 C CA . SER A 1 84 ? -0.199 7.054 -9.127 1.00 89.81 84 SER A CA 1
ATOM 644 C C . SER A 1 84 ? 1.217 6.894 -8.580 1.00 89.81 84 SER A C 1
ATOM 646 O O . SER A 1 84 ? 1.394 6.301 -7.519 1.00 89.81 84 SER A O 1
ATOM 648 N N . LEU A 1 85 ? 2.200 7.414 -9.306 1.00 88.81 85 LEU A N 1
ATOM 649 C CA . LEU A 1 85 ? 3.618 7.361 -8.958 1.00 88.81 85 LEU A CA 1
ATOM 650 C C . LEU A 1 85 ? 4.170 8.788 -8.966 1.00 88.81 85 LEU A C 1
ATOM 652 O O . LEU A 1 85 ? 3.968 9.509 -9.949 1.00 88.81 85 LEU A O 1
ATOM 656 N N . VAL A 1 86 ? 4.803 9.189 -7.868 1.00 83.56 86 VAL A N 1
ATOM 657 C CA . VAL A 1 86 ? 5.347 10.536 -7.630 1.00 83.56 86 VAL A CA 1
ATOM 658 C C . VAL A 1 86 ? 6.755 10.437 -7.027 1.00 83.56 86 VAL A C 1
ATOM 660 O O . VAL A 1 86 ? 7.139 9.360 -6.580 1.00 83.56 86 VAL A O 1
ATOM 663 N N . THR A 1 87 ? 7.504 11.540 -7.024 1.00 75.62 87 THR A N 1
ATOM 664 C CA . THR A 1 87 ? 8.808 11.680 -6.336 1.00 75.62 87 THR A CA 1
ATOM 665 C C . THR A 1 87 ? 8.686 12.404 -4.985 1.00 75.62 87 THR A C 1
ATOM 667 O O . THR A 1 87 ? 9.663 12.665 -4.307 1.00 75.62 87 THR A O 1
ATOM 670 N N . ASP A 1 88 ? 7.453 12.686 -4.558 1.00 65.94 88 ASP A N 1
ATOM 671 C CA . ASP A 1 88 ? 7.096 13.300 -3.272 1.00 65.94 88 ASP A CA 1
ATOM 672 C C . ASP A 1 88 ? 7.186 12.261 -2.141 1.00 65.94 88 ASP A C 1
ATOM 674 O O . ASP A 1 88 ? 6.170 11.899 -1.551 1.00 65.94 88 ASP A O 1
ATOM 678 N N . CYS A 1 89 ? 8.378 11.697 -1.930 1.00 56.62 89 CYS A N 1
ATOM 679 C CA . CYS A 1 89 ? 8.668 10.786 -0.825 1.00 56.62 89 CYS A CA 1
ATOM 680 C C . CYS A 1 89 ? 9.547 11.478 0.225 1.00 56.62 89 CYS A C 1
ATOM 682 O O . CYS A 1 89 ? 10.232 12.459 -0.055 1.00 56.62 89 CYS A O 1
ATOM 684 N N . SER A 1 90 ? 9.534 10.962 1.452 1.00 51.69 90 SER A N 1
ATOM 685 C CA . SER A 1 90 ? 10.332 11.498 2.562 1.00 51.69 90 SER A CA 1
ATOM 686 C C . SER A 1 90 ? 11.764 10.941 2.647 1.00 51.69 90 SER A C 1
ATOM 688 O O . SER A 1 90 ? 12.379 11.002 3.711 1.00 51.69 90 SER A O 1
ATOM 690 N N . VAL A 1 91 ? 12.292 10.393 1.544 1.00 47.88 91 VAL A N 1
ATOM 691 C CA . VAL A 1 91 ? 13.558 9.645 1.501 1.00 47.88 91 VAL A CA 1
ATOM 692 C C . VAL A 1 91 ? 14.465 10.142 0.375 1.00 47.88 91 VAL A C 1
ATOM 694 O O . VAL A 1 91 ? 14.035 10.243 -0.775 1.00 47.88 91 VAL A O 1
ATOM 697 N N . ASP A 1 92 ? 15.732 10.381 0.705 1.00 45.84 92 ASP A N 1
ATOM 698 C CA . ASP A 1 92 ? 16.778 10.698 -0.272 1.00 45.84 92 ASP A CA 1
ATOM 699 C C . ASP A 1 92 ? 17.126 9.432 -1.086 1.00 45.84 92 ASP A C 1
ATOM 701 O O . ASP A 1 92 ? 17.191 8.333 -0.536 1.00 45.84 92 ASP A O 1
ATOM 705 N N . SER A 1 93 ? 17.303 9.533 -2.405 1.00 50.44 93 SER A N 1
ATOM 706 C CA . SER A 1 93 ? 17.715 8.403 -3.256 1.00 50.44 93 SER A CA 1
ATOM 707 C C . SER A 1 93 ? 19.178 8.046 -2.982 1.00 50.44 93 SER A C 1
ATOM 709 O O . SER A 1 93 ? 20.062 8.886 -3.114 1.00 50.44 93 SER A O 1
ATOM 711 N N . TRP A 1 94 ? 19.458 6.783 -2.655 1.00 50.03 94 TRP A N 1
ATOM 712 C CA . TRP A 1 94 ? 20.805 6.294 -2.313 1.00 50.03 94 TRP A CA 1
ATOM 713 C C . TRP A 1 94 ? 21.425 5.442 -3.431 1.00 50.03 94 TRP A C 1
ATOM 715 O O . TRP A 1 94 ? 22.581 5.038 -3.333 1.00 50.03 94 TRP A O 1
ATOM 725 N N . LEU A 1 95 ? 20.646 5.108 -4.467 1.00 47.22 95 LEU A N 1
ATOM 726 C CA . LEU A 1 95 ? 21.029 4.184 -5.544 1.00 47.22 95 LEU A CA 1
ATOM 727 C C . LEU A 1 95 ? 21.490 4.874 -6.839 1.00 47.22 95 LEU A C 1
ATOM 729 O O . LEU A 1 95 ? 21.777 4.189 -7.828 1.00 47.22 95 LEU A O 1
ATOM 733 N N . ARG A 1 96 ? 21.539 6.208 -6.873 1.00 49.69 96 ARG A N 1
ATOM 734 C CA . ARG A 1 96 ? 21.927 6.995 -8.050 1.00 49.69 96 ARG A CA 1
ATOM 735 C C . ARG A 1 96 ? 23.315 7.608 -7.844 1.00 49.69 96 ARG A C 1
ATOM 737 O O . ARG A 1 96 ? 23.448 8.694 -7.311 1.00 49.69 96 ARG A O 1
ATOM 744 N N . ASP A 1 97 ? 24.355 6.909 -8.296 1.00 41.19 97 ASP A N 1
ATOM 745 C CA . ASP A 1 97 ? 25.695 7.497 -8.427 1.00 41.19 97 ASP A CA 1
ATOM 746 C C . ASP A 1 97 ? 25.741 8.382 -9.690 1.00 41.19 97 ASP A C 1
ATOM 748 O O . ASP A 1 97 ? 25.793 7.871 -10.815 1.00 41.19 97 ASP A O 1
ATOM 752 N N . GLY A 1 98 ? 25.719 9.708 -9.523 1.00 43.03 98 GLY A N 1
ATOM 753 C CA . GLY A 1 98 ? 25.950 10.679 -10.598 1.00 43.03 98 GLY A CA 1
ATOM 754 C C . GLY A 1 98 ? 25.749 12.128 -10.145 1.00 43.03 98 GLY A C 1
ATOM 755 O O . GLY A 1 98 ? 24.836 12.405 -9.385 1.00 43.03 98 GLY A O 1
ATOM 756 N N . ASP A 1 99 ? 26.580 13.055 -10.634 1.00 41.03 99 ASP A N 1
ATOM 757 C CA . ASP A 1 99 ? 26.577 14.495 -10.294 1.00 41.03 99 ASP A CA 1
ATOM 758 C C . ASP A 1 99 ? 25.330 15.283 -10.788 1.00 41.03 99 ASP A C 1
ATOM 760 O O . ASP A 1 99 ? 25.401 16.498 -10.986 1.00 41.03 99 ASP A O 1
ATOM 764 N N . ASP A 1 100 ? 24.193 14.619 -11.023 1.00 43.50 100 ASP A N 1
ATOM 765 C CA . ASP A 1 100 ? 22.924 15.236 -11.433 1.00 43.50 100 ASP A CA 1
ATOM 766 C C . ASP A 1 100 ? 22.036 15.449 -10.194 1.00 43.50 100 ASP A C 1
ATOM 768 O O . ASP A 1 100 ? 21.117 14.688 -9.902 1.00 43.50 100 ASP A O 1
ATOM 772 N N . TRP A 1 101 ? 22.317 16.540 -9.480 1.00 41.47 101 TRP A N 1
ATOM 773 C CA . TRP A 1 101 ? 21.669 17.009 -8.244 1.00 41.47 101 TRP A CA 1
ATOM 774 C C . TRP A 1 101 ? 20.149 17.293 -8.327 1.00 41.47 101 TRP A C 1
ATOM 776 O O . TRP A 1 101 ? 19.578 17.813 -7.371 1.00 41.47 101 TRP A O 1
ATOM 786 N N . ASP A 1 102 ? 19.488 17.000 -9.451 1.00 42.31 102 ASP A N 1
ATOM 787 C CA . ASP A 1 102 ? 18.065 17.302 -9.695 1.00 42.31 102 ASP A CA 1
ATOM 788 C C . ASP A 1 102 ? 17.146 16.063 -9.594 1.00 42.31 102 ASP A C 1
ATOM 790 O O . ASP A 1 102 ? 15.929 16.188 -9.733 1.00 42.31 102 ASP A O 1
ATOM 794 N N . ASP A 1 103 ? 17.697 14.866 -9.362 1.00 44.75 103 ASP A N 1
ATOM 795 C CA . ASP A 1 103 ? 16.984 13.591 -9.552 1.00 44.75 103 ASP A CA 1
ATOM 796 C C . ASP A 1 103 ? 17.197 12.597 -8.373 1.00 44.75 103 ASP A C 1
ATOM 798 O O . ASP A 1 103 ? 16.960 11.394 -8.525 1.00 44.75 103 ASP A O 1
ATOM 802 N N . ASP A 1 104 ? 17.608 13.095 -7.199 1.00 51.16 104 ASP A N 1
ATOM 803 C CA . ASP A 1 104 ? 17.902 12.335 -5.963 1.00 51.16 104 ASP A CA 1
ATOM 804 C C . ASP A 1 104 ? 16.676 12.112 -5.051 1.00 51.16 104 ASP A C 1
ATOM 806 O O . ASP A 1 104 ? 16.798 11.908 -3.843 1.00 51.16 104 ASP A O 1
ATOM 810 N N . GLU A 1 105 ? 15.466 12.115 -5.603 1.00 60.97 105 GLU A N 1
ATOM 811 C CA . GLU A 1 105 ? 14.247 11.848 -4.833 1.00 60.97 105 GLU A CA 1
ATOM 812 C C . GLU A 1 105 ? 13.832 10.377 -4.983 1.00 60.97 105 GLU A C 1
ATOM 814 O O . GLU A 1 105 ? 13.668 9.870 -6.099 1.00 60.97 105 GLU A O 1
ATOM 819 N N . GLY A 1 106 ? 13.617 9.679 -3.862 1.00 76.56 106 GLY A N 1
ATOM 820 C CA . GLY A 1 106 ? 12.967 8.371 -3.891 1.00 76.56 106 GLY A CA 1
ATOM 821 C C . GLY A 1 106 ? 11.547 8.448 -4.480 1.00 76.56 106 GLY A C 1
ATOM 822 O O . GLY A 1 106 ? 10.963 9.512 -4.703 1.00 76.56 106 GLY A O 1
ATOM 823 N N . TYR A 1 107 ? 10.942 7.295 -4.740 1.00 87.69 107 TYR A N 1
ATOM 824 C CA . TYR A 1 107 ? 9.603 7.214 -5.310 1.00 87.69 107 TYR A CA 1
ATOM 825 C C . TYR A 1 107 ? 8.546 6.899 -4.256 1.00 87.69 107 TYR A C 1
ATOM 827 O O . TYR A 1 107 ? 8.743 6.061 -3.380 1.00 87.69 107 TYR A O 1
ATOM 835 N N . GLU A 1 108 ? 7.354 7.470 -4.422 1.00 90.88 108 GLU A N 1
ATOM 836 C CA . GLU A 1 108 ? 6.157 7.062 -3.693 1.00 90.88 108 GLU A CA 1
ATOM 837 C C . GLU A 1 108 ? 5.094 6.545 -4.667 1.00 90.88 108 GLU A C 1
ATOM 839 O O . GLU A 1 108 ? 4.611 7.251 -5.565 1.00 90.88 108 GLU A O 1
ATOM 844 N N . VAL A 1 109 ? 4.693 5.286 -4.478 1.00 93.88 109 VAL A N 1
ATOM 845 C CA . VAL A 1 109 ? 3.544 4.713 -5.176 1.00 93.88 109 VAL A CA 1
ATOM 846 C C . VAL A 1 109 ? 2.300 4.803 -4.297 1.00 93.88 109 VAL A C 1
ATOM 848 O O . VAL A 1 109 ? 2.216 4.204 -3.226 1.00 93.88 109 VAL A O 1
ATOM 851 N N . ARG A 1 110 ? 1.289 5.523 -4.790 1.00 94.25 110 ARG A N 1
ATOM 852 C CA . ARG A 1 110 ? -0.023 5.664 -4.146 1.00 94.25 110 ARG A CA 1
ATOM 853 C C . ARG A 1 110 ? -1.015 4.722 -4.813 1.00 94.25 110 ARG A C 1
ATOM 855 O O . ARG A 1 110 ? -1.284 4.841 -6.010 1.00 94.25 110 ARG A O 1
ATOM 862 N N . ILE A 1 111 ? -1.577 3.803 -4.042 1.00 95.44 111 ILE A N 1
ATOM 863 C CA . ILE A 1 111 ? -2.485 2.742 -4.481 1.00 95.44 111 ILE A CA 1
ATOM 864 C C . ILE A 1 111 ? -3.875 3.020 -3.917 1.00 95.44 111 ILE A C 1
ATOM 866 O O . ILE A 1 111 ? -4.017 3.326 -2.737 1.00 95.44 111 ILE A O 1
ATOM 870 N N . ILE A 1 112 ? -4.920 2.856 -4.724 1.00 94.25 112 ILE A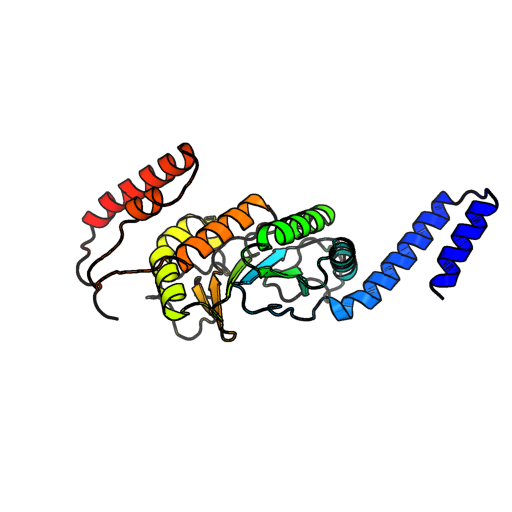 N 1
ATOM 871 C CA . ILE A 1 112 ? -6.305 2.913 -4.259 1.00 94.25 112 ILE A CA 1
ATOM 872 C C . ILE A 1 112 ? -7.182 1.852 -4.924 1.00 94.25 112 ILE A C 1
ATOM 874 O O . ILE A 1 112 ? -7.264 1.727 -6.149 1.00 94.25 112 ILE A O 1
ATOM 878 N N . ASP A 1 113 ? -7.899 1.098 -4.094 1.00 95.44 113 ASP A N 1
ATOM 879 C CA . ASP A 1 113 ? -8.928 0.160 -4.539 1.00 95.44 113 ASP A CA 1
ATOM 880 C C . ASP A 1 113 ? -9.942 -0.106 -3.417 1.00 95.44 113 ASP A C 1
ATOM 882 O O . ASP A 1 113 ? -9.789 0.317 -2.268 1.00 95.44 113 ASP A O 1
ATOM 886 N N . THR A 1 114 ? -11.016 -0.809 -3.746 1.00 95.56 114 THR A N 1
ATOM 887 C CA . THR A 1 114 ? -11.964 -1.343 -2.776 1.00 95.56 114 THR A CA 1
ATOM 888 C C . THR A 1 114 ? -11.261 -2.299 -1.812 1.00 95.56 114 THR A C 1
ATOM 890 O O . THR A 1 114 ? -10.392 -3.074 -2.204 1.00 95.56 114 THR A O 1
ATOM 893 N N . GLN A 1 115 ? -11.710 -2.340 -0.557 1.00 93.94 115 GLN A N 1
ATOM 894 C CA . GLN A 1 115 ? -11.214 -3.282 0.452 1.00 93.94 115 GLN A CA 1
ATOM 895 C C . GLN A 1 115 ? -11.323 -4.751 -0.013 1.00 93.94 115 GLN A C 1
ATOM 897 O O . GLN A 1 115 ? -10.552 -5.590 0.436 1.00 93.94 115 GLN A O 1
ATOM 902 N N . LYS A 1 116 ? -12.261 -5.066 -0.921 1.00 94.75 116 LYS A N 1
ATOM 903 C CA . LYS A 1 116 ? -12.412 -6.400 -1.523 1.00 94.75 116 LYS A CA 1
ATOM 904 C C . LYS A 1 116 ? -11.284 -6.736 -2.508 1.00 94.75 116 LYS A C 1
ATOM 906 O O . LYS A 1 116 ? -10.853 -7.882 -2.549 1.00 94.75 116 LYS A O 1
ATOM 911 N N . ASN A 1 117 ? -10.836 -5.764 -3.301 1.00 96.50 117 ASN A N 1
ATOM 912 C CA . ASN A 1 117 ? -9.896 -5.989 -4.402 1.00 96.50 117 ASN A CA 1
ATOM 913 C C . ASN A 1 117 ? -8.457 -5.570 -4.077 1.00 96.50 117 ASN A C 1
ATOM 915 O O . ASN A 1 117 ? -7.544 -5.978 -4.792 1.00 96.50 117 ASN A O 1
ATOM 919 N N . ILE A 1 118 ? -8.242 -4.798 -3.005 1.00 96.56 118 ILE A N 1
ATOM 920 C CA . ILE A 1 118 ? -6.945 -4.186 -2.693 1.00 96.56 118 ILE A CA 1
ATOM 921 C C . ILE A 1 118 ? -5.799 -5.201 -2.624 1.00 96.56 118 ILE A C 1
ATOM 923 O O . ILE A 1 118 ? -4.715 -4.899 -3.100 1.00 96.56 118 ILE A O 1
ATOM 927 N N . ALA A 1 119 ? -6.039 -6.421 -2.135 1.00 97.50 119 ALA A N 1
ATOM 928 C CA . ALA A 1 119 ? -5.022 -7.472 -2.100 1.00 97.50 119 ALA A CA 1
ATOM 929 C C . ALA A 1 119 ? -4.547 -7.882 -3.509 1.00 97.50 119 ALA A C 1
ATOM 931 O O . ALA A 1 119 ? -3.350 -8.020 -3.742 1.00 97.50 119 ALA A O 1
ATOM 932 N N . ASN A 1 120 ? -5.462 -8.019 -4.474 1.00 97.81 120 ASN A N 1
ATOM 933 C CA . ASN A 1 120 ? -5.109 -8.370 -5.854 1.00 97.81 120 ASN A CA 1
ATOM 934 C C . ASN A 1 120 ? -4.332 -7.237 -6.533 1.00 97.81 120 ASN A C 1
ATOM 936 O O . ASN A 1 120 ? -3.360 -7.482 -7.246 1.00 97.81 120 ASN A O 1
ATOM 940 N N . THR A 1 121 ? -4.759 -5.997 -6.300 1.00 97.94 121 THR A N 1
ATOM 941 C CA . THR A 1 121 ? -4.103 -4.796 -6.830 1.00 97.94 121 THR A CA 1
ATOM 942 C C . THR A 1 121 ? -2.706 -4.638 -6.236 1.00 97.94 121 THR A C 1
ATOM 944 O O . THR A 1 121 ? -1.739 -4.493 -6.981 1.00 97.94 121 THR A O 1
ATOM 947 N N . LEU A 1 122 ? -2.575 -4.777 -4.916 1.00 98.19 122 LEU A N 1
ATOM 948 C CA . LEU A 1 122 ? -1.303 -4.726 -4.202 1.00 98.19 122 LEU A CA 1
ATOM 949 C C . LEU A 1 122 ? -0.338 -5.818 -4.669 1.00 98.19 122 LEU A C 1
ATOM 951 O O . LEU A 1 122 ? 0.835 -5.535 -4.876 1.00 98.19 122 LEU A O 1
ATOM 955 N N . LYS A 1 123 ? -0.819 -7.047 -4.899 1.00 98.31 123 LYS A N 1
ATOM 956 C CA . LYS A 1 123 ? 0.031 -8.135 -5.396 1.00 98.31 123 LYS A CA 1
ATOM 957 C C . LYS A 1 123 ? 0.699 -7.768 -6.722 1.00 98.31 123 LYS A C 1
ATOM 959 O O . LYS A 1 123 ? 1.914 -7.889 -6.842 1.00 98.31 123 LYS A O 1
ATOM 964 N N . LYS A 1 124 ? -0.078 -7.247 -7.677 1.00 98.44 124 LYS A N 1
ATOM 965 C CA . LYS A 1 124 ? 0.453 -6.769 -8.962 1.00 98.44 124 LYS A CA 1
ATOM 966 C C . LYS A 1 124 ? 1.425 -5.603 -8.786 1.00 98.44 124 LYS A C 1
ATOM 968 O O . LYS A 1 124 ? 2.419 -5.545 -9.500 1.00 98.44 124 LYS A O 1
ATOM 973 N N . VAL A 1 125 ? 1.146 -4.690 -7.851 1.00 98.19 125 VAL A N 1
ATOM 974 C CA . VAL A 1 125 ? 2.058 -3.580 -7.545 1.00 98.19 125 VAL A CA 1
ATOM 975 C C . VAL A 1 125 ? 3.397 -4.113 -7.040 1.00 98.19 125 VAL A C 1
ATOM 977 O O . VAL A 1 125 ? 4.420 -3.796 -7.636 1.00 98.19 125 VAL A O 1
ATOM 980 N N . CYS A 1 126 ? 3.399 -4.979 -6.025 1.00 98.25 126 CYS A N 1
ATOM 981 C CA . CYS A 1 126 ? 4.617 -5.594 -5.492 1.00 98.25 126 CYS A CA 1
ATOM 982 C C . CYS A 1 126 ? 5.385 -6.395 -6.556 1.00 98.25 126 CYS A C 1
ATOM 984 O O . CYS A 1 126 ? 6.611 -6.368 -6.568 1.00 98.25 126 CYS A O 1
ATOM 986 N N . ASP A 1 127 ? 4.692 -7.081 -7.472 1.00 98.12 127 ASP A N 1
ATOM 987 C CA . ASP A 1 127 ? 5.344 -7.812 -8.566 1.00 98.12 127 ASP A CA 1
ATOM 988 C C . ASP A 1 127 ? 6.070 -6.859 -9.540 1.00 98.12 127 ASP A C 1
ATOM 990 O O . ASP A 1 127 ? 7.190 -7.151 -9.966 1.00 98.12 127 ASP A O 1
ATOM 994 N N . VAL A 1 128 ? 5.482 -5.693 -9.844 1.00 97.62 128 VAL A N 1
ATOM 995 C CA . VAL A 1 128 ? 6.144 -4.638 -10.633 1.00 97.62 128 VAL A CA 1
ATOM 996 C C . VAL A 1 128 ? 7.307 -4.018 -9.852 1.00 97.62 128 VAL A C 1
ATOM 998 O O . VAL A 1 128 ? 8.406 -3.922 -10.387 1.00 97.62 128 VAL A O 1
ATOM 1001 N N . LEU A 1 129 ? 7.125 -3.670 -8.576 1.00 96.62 129 LEU A N 1
ATOM 1002 C CA . LEU A 1 129 ? 8.204 -3.126 -7.739 1.00 96.62 129 LEU A CA 1
ATOM 1003 C C . LEU A 1 129 ? 9.398 -4.091 -7.656 1.00 96.62 129 LEU A C 1
ATOM 1005 O O . LEU A 1 129 ? 10.544 -3.690 -7.853 1.00 96.62 129 LEU A O 1
ATOM 1009 N N . LYS A 1 130 ? 9.135 -5.391 -7.484 1.00 96.56 130 LYS A N 1
ATOM 1010 C CA . LYS A 1 130 ? 10.165 -6.437 -7.496 1.00 96.56 130 LYS A CA 1
ATOM 1011 C C . LYS A 1 130 ? 10.895 -6.518 -8.838 1.00 96.56 130 LYS A C 1
ATOM 1013 O O . LYS A 1 130 ? 12.114 -6.669 -8.855 1.00 96.56 130 LYS A O 1
ATOM 1018 N N . LYS A 1 131 ? 10.178 -6.399 -9.964 1.00 95.25 131 LYS A N 1
ATOM 1019 C CA . LYS A 1 131 ? 10.780 -6.345 -11.311 1.00 95.25 131 LYS A CA 1
ATOM 1020 C C . LYS A 1 131 ? 11.773 -5.185 -11.439 1.00 95.25 131 LYS A C 1
ATOM 1022 O O . LYS A 1 131 ? 12.803 -5.343 -12.088 1.00 95.25 131 LYS A O 1
ATOM 1027 N N . HIS A 1 132 ? 11.474 -4.054 -10.806 1.00 92.56 132 HIS A N 1
ATOM 1028 C CA . HIS A 1 132 ? 12.312 -2.854 -10.813 1.00 92.56 132 HIS A CA 1
ATOM 1029 C C . HIS A 1 132 ? 13.350 -2.803 -9.692 1.00 92.56 132 HIS A C 1
ATOM 1031 O O . HIS A 1 132 ? 14.016 -1.780 -9.551 1.00 92.56 132 HIS A O 1
ATOM 1037 N N . LYS A 1 133 ? 13.523 -3.897 -8.934 1.00 92.69 133 LYS A N 1
ATOM 1038 C CA . LYS A 1 133 ? 14.444 -3.960 -7.792 1.00 92.69 133 LYS A CA 1
ATOM 1039 C C . LYS A 1 133 ? 14.220 -2.786 -6.832 1.00 92.69 133 LYS A C 1
ATOM 1041 O O . LYS A 1 133 ? 15.157 -2.086 -6.484 1.00 92.69 133 LYS A O 1
ATOM 1046 N N . ALA A 1 134 ? 12.955 -2.529 -6.502 1.00 92.56 134 ALA A N 1
ATOM 1047 C CA . ALA A 1 134 ? 12.606 -1.516 -5.521 1.00 92.56 134 ALA A CA 1
ATOM 1048 C C . ALA A 1 134 ? 13.178 -1.893 -4.148 1.00 92.56 134 ALA A C 1
ATOM 1050 O O . ALA A 1 134 ? 12.971 -3.020 -3.684 1.00 92.56 134 ALA A O 1
ATOM 1051 N N . GLU A 1 135 ? 13.855 -0.948 -3.510 1.00 90.06 135 GLU A N 1
ATOM 1052 C CA . GLU A 1 135 ? 14.472 -1.094 -2.194 1.00 90.06 135 GLU A CA 1
ATOM 1053 C C . GLU A 1 135 ? 13.868 -0.089 -1.211 1.00 90.06 135 GLU A C 1
ATOM 1055 O O . GLU A 1 135 ? 13.283 0.916 -1.605 1.00 90.06 135 GLU A O 1
ATOM 1060 N N . VAL A 1 136 ? 13.946 -0.393 0.082 1.00 89.81 136 VAL A N 1
ATOM 1061 C CA . VAL A 1 136 ? 13.390 0.443 1.154 1.00 89.81 136 VAL A CA 1
ATOM 1062 C C . VAL A 1 136 ? 14.418 0.588 2.267 1.00 89.81 136 VAL A C 1
ATOM 1064 O O . VAL A 1 136 ? 15.129 -0.369 2.579 1.00 89.81 136 VAL A O 1
ATOM 1067 N N . SER A 1 137 ? 14.466 1.762 2.890 1.00 81.12 137 SER A N 1
ATOM 1068 C CA . SER A 1 137 ? 15.306 2.051 4.055 1.00 81.12 137 SER A CA 1
ATOM 1069 C C . SER A 1 137 ? 14.462 2.209 5.329 1.00 81.12 137 SER A C 1
ATOM 1071 O O . SER A 1 137 ? 13.237 2.056 5.317 1.00 81.12 137 SER A O 1
ATOM 1073 N N . SER A 1 138 ? 15.112 2.508 6.458 1.00 72.75 138 SER A N 1
ATOM 1074 C CA . SER A 1 138 ? 14.445 2.852 7.724 1.00 72.75 138 SER A CA 1
ATOM 1075 C C . SER A 1 138 ? 13.606 4.132 7.643 1.00 72.75 138 SER A C 1
ATOM 1077 O O . SER A 1 138 ? 12.663 4.306 8.427 1.00 72.75 138 SER A O 1
ATOM 1079 N N . ASP A 1 139 ? 13.932 5.005 6.691 1.00 73.94 139 ASP A N 1
ATOM 1080 C CA . ASP A 1 139 ? 13.255 6.283 6.490 1.00 73.94 139 ASP A CA 1
ATOM 1081 C C . ASP A 1 139 ? 11.984 6.109 5.653 1.00 73.94 139 ASP A C 1
ATOM 1083 O O . ASP A 1 139 ? 10.973 6.745 5.954 1.00 73.94 139 ASP A O 1
ATOM 1087 N N . CYS A 1 140 ? 11.963 5.128 4.738 1.00 82.75 140 CYS A N 1
ATOM 1088 C CA . CYS A 1 140 ? 10.770 4.772 3.969 1.00 82.75 140 CYS A CA 1
ATOM 1089 C C . CYS A 1 140 ? 9.601 4.408 4.889 1.00 82.75 140 CYS A C 1
ATOM 1091 O O . CYS A 1 140 ? 9.716 3.534 5.755 1.00 82.75 140 CYS A O 1
ATOM 1093 N N . GLY A 1 141 ? 8.458 5.055 4.690 1.00 86.69 141 GLY A N 1
ATOM 1094 C CA . GLY A 1 141 ? 7.190 4.769 5.344 1.00 86.69 141 GLY A CA 1
ATOM 1095 C C . GLY A 1 141 ? 6.254 3.884 4.530 1.00 86.69 141 GLY A C 1
ATOM 1096 O O . GLY A 1 141 ? 6.289 3.831 3.302 1.00 86.69 141 GLY A O 1
ATOM 1097 N N . LEU A 1 142 ? 5.372 3.189 5.251 1.00 92.12 142 LEU A N 1
ATOM 1098 C CA . LEU A 1 142 ? 4.175 2.570 4.689 1.00 92.12 142 LEU A CA 1
ATOM 1099 C C . LEU A 1 142 ? 2.944 3.227 5.316 1.00 92.12 142 LEU A C 1
ATOM 1101 O O . LEU A 1 142 ? 2.658 3.025 6.505 1.00 92.12 142 LEU A O 1
ATOM 1105 N N . HIS A 1 143 ? 2.187 3.972 4.511 1.00 92.56 143 HIS A N 1
ATOM 1106 C CA . HIS A 1 143 ? 0.963 4.633 4.961 1.00 92.56 143 HIS A CA 1
ATOM 1107 C C . HIS A 1 143 ? -0.274 3.878 4.484 1.00 92.56 143 HIS A C 1
ATOM 1109 O O . HIS A 1 143 ? -0.335 3.363 3.367 1.00 92.56 143 HIS A O 1
ATOM 1115 N N . VAL A 1 144 ? -1.293 3.806 5.340 1.00 94.56 144 VAL A N 1
ATOM 1116 C CA . VAL A 1 144 ? -2.580 3.186 5.010 1.00 94.56 144 VAL A CA 1
ATOM 1117 C C . VAL A 1 144 ? -3.715 4.152 5.312 1.00 94.56 144 VAL A C 1
ATOM 1119 O O . VAL A 1 144 ? -3.951 4.513 6.463 1.00 94.56 144 VAL A O 1
ATOM 1122 N N . HIS A 1 145 ? -4.486 4.497 4.283 1.00 94.00 145 HIS A N 1
ATOM 1123 C CA . HIS A 1 145 ? -5.671 5.342 4.378 1.00 94.00 145 HIS A CA 1
ATOM 1124 C C . HIS A 1 145 ? -6.941 4.497 4.427 1.00 94.00 145 HIS A C 1
ATOM 1126 O O . HIS A 1 145 ? -7.309 3.803 3.473 1.00 94.00 145 HIS A O 1
ATOM 1132 N N . ILE A 1 146 ? -7.679 4.602 5.526 1.00 93.31 146 ILE A N 1
ATOM 1133 C CA . ILE A 1 146 ? -8.997 3.994 5.677 1.00 93.31 146 ILE A CA 1
ATOM 1134 C C . ILE A 1 146 ? -10.060 4.978 5.176 1.00 93.31 146 ILE A C 1
ATOM 1136 O O . ILE A 1 146 ? -10.296 6.010 5.795 1.00 93.31 146 ILE A O 1
ATOM 1140 N N . ASP A 1 147 ? -10.729 4.641 4.067 1.00 90.44 147 ASP A N 1
ATOM 1141 C CA . ASP A 1 147 ? -11.798 5.454 3.458 1.00 90.44 147 ASP A CA 1
ATOM 1142 C C . ASP A 1 147 ? -13.018 5.617 4.379 1.00 90.44 147 ASP A C 1
ATOM 1144 O O . ASP A 1 147 ? -13.748 4.659 4.643 1.00 90.44 147 ASP A O 1
ATOM 1148 N N . CYS A 1 148 ? -13.299 6.828 4.842 1.00 85.44 148 CYS A N 1
ATOM 1149 C CA . CYS A 1 148 ? -14.410 7.085 5.750 1.00 85.44 148 CYS A CA 1
ATOM 1150 C C . CYS A 1 148 ? -15.658 7.652 5.067 1.00 85.44 148 CYS A C 1
ATOM 1152 O O . CYS A 1 148 ? -16.630 7.945 5.748 1.00 85.44 148 CYS A O 1
ATOM 1154 N N . ARG A 1 149 ? -15.730 7.714 3.731 1.00 84.38 149 ARG A N 1
ATOM 1155 C CA . ARG A 1 149 ? -16.944 8.208 3.039 1.00 84.38 149 ARG A CA 1
ATOM 1156 C C . ARG A 1 149 ? -18.200 7.376 3.325 1.00 84.38 149 ARG A C 1
ATOM 1158 O O . ARG A 1 149 ? -19.312 7.874 3.198 1.00 84.38 149 ARG A O 1
ATOM 1165 N N . SER A 1 150 ? -18.028 6.099 3.674 1.00 85.50 150 SER A N 1
ATOM 1166 C CA . SER A 1 150 ? -19.103 5.174 4.073 1.00 85.50 150 SER A CA 1
ATOM 1167 C C . SER A 1 150 ? -18.887 4.566 5.468 1.00 85.50 150 SER A C 1
ATOM 1169 O O . SER A 1 150 ? -19.472 3.530 5.801 1.00 85.50 150 SER A O 1
ATOM 1171 N N . ARG A 1 151 ? -18.015 5.173 6.285 1.00 85.19 151 ARG A N 1
ATOM 1172 C CA . ARG A 1 151 ? -17.722 4.756 7.665 1.00 85.19 151 ARG A CA 1
ATOM 1173 C C . ARG A 1 151 ? -17.925 5.951 8.602 1.00 85.19 151 ARG A C 1
ATOM 1175 O O . ARG A 1 151 ? -17.853 7.094 8.181 1.00 85.19 151 ARG A O 1
ATOM 1182 N N . ASP A 1 152 ? -18.151 5.683 9.880 1.00 84.44 152 ASP A N 1
ATOM 1183 C CA . ASP A 1 152 ? -18.082 6.725 10.905 1.00 84.44 152 ASP A CA 1
ATOM 1184 C C . ASP A 1 152 ? -16.601 7.029 11.190 1.00 84.44 152 ASP A C 1
ATOM 1186 O O . ASP A 1 152 ? -15.891 6.195 11.762 1.00 84.44 152 ASP A O 1
ATOM 1190 N N . THR A 1 153 ? -16.130 8.199 10.747 1.00 81.94 153 THR A N 1
ATOM 1191 C CA . THR A 1 153 ? -14.736 8.641 10.901 1.00 81.94 153 THR A CA 1
ATOM 1192 C C . THR A 1 153 ? -14.297 8.647 12.362 1.00 81.94 153 THR A C 1
ATOM 1194 O O . THR A 1 153 ? -13.212 8.156 12.674 1.00 81.94 153 THR A O 1
ATOM 1197 N N . SER A 1 154 ? -15.139 9.151 13.268 1.00 75.94 154 SER A N 1
ATOM 1198 C CA . SER A 1 154 ? -14.826 9.248 14.696 1.00 75.94 154 SER A CA 1
ATOM 1199 C C . SER A 1 154 ? -14.699 7.866 15.329 1.00 75.94 154 SER A C 1
ATOM 1201 O O . SER A 1 154 ? -13.781 7.625 16.116 1.00 75.94 154 SER A O 1
ATOM 1203 N N . LEU A 1 155 ? -15.573 6.926 14.958 1.00 81.38 155 LEU A N 1
ATOM 1204 C CA . LEU A 1 155 ? -15.481 5.538 15.409 1.00 81.38 155 LEU A CA 1
ATOM 1205 C C . LEU A 1 155 ? -14.209 4.851 14.891 1.00 81.38 155 LEU A C 1
ATOM 1207 O O . LEU A 1 155 ? -13.516 4.192 15.668 1.00 81.38 155 LEU A O 1
ATOM 1211 N N . VAL A 1 156 ? -13.897 5.003 13.600 1.00 84.69 156 VAL A N 1
ATOM 1212 C CA . VAL A 1 156 ? -12.685 4.431 12.987 1.00 84.69 156 VAL A CA 1
ATOM 1213 C C . VAL A 1 156 ? -11.435 4.963 13.682 1.00 84.69 156 VAL A C 1
ATOM 1215 O O . VAL A 1 156 ? -10.609 4.168 14.135 1.00 84.69 156 VAL A O 1
ATOM 1218 N N . PHE A 1 157 ? -11.334 6.286 13.827 1.00 79.94 157 PHE A N 1
ATOM 1219 C CA . PHE A 1 157 ? -10.219 6.944 14.501 1.00 79.94 157 PHE A CA 1
ATOM 1220 C C . PHE A 1 157 ? -10.066 6.446 15.940 1.00 79.94 157 PHE A C 1
ATOM 1222 O O . PHE A 1 157 ? -8.994 5.989 16.325 1.00 79.94 157 PHE A O 1
ATOM 1229 N N . LYS A 1 158 ? -11.156 6.409 16.717 1.00 76.75 158 LYS A N 1
ATOM 1230 C CA . LYS A 1 158 ? -11.142 5.921 18.105 1.00 76.75 158 LYS A CA 1
ATOM 1231 C C . LYS A 1 158 ? -10.706 4.461 18.218 1.00 76.75 158 LYS A C 1
ATOM 1233 O O . LYS A 1 158 ? -9.995 4.108 19.157 1.00 76.75 158 LYS A O 1
ATOM 1238 N N . ASN A 1 159 ? -11.140 3.599 17.301 1.00 84.94 159 ASN A N 1
ATOM 1239 C CA . ASN A 1 159 ? -10.739 2.193 17.293 1.00 84.94 159 ASN A CA 1
ATOM 1240 C C . ASN A 1 159 ? -9.236 2.034 17.029 1.00 84.94 159 ASN A C 1
ATOM 1242 O O . ASN A 1 159 ? -8.580 1.259 17.725 1.00 84.94 159 ASN A O 1
ATOM 1246 N N . LEU A 1 160 ? -8.701 2.772 16.054 1.00 84.38 160 LEU A N 1
ATOM 1247 C CA . LEU A 1 160 ? -7.278 2.752 15.715 1.00 84.38 160 LEU A CA 1
ATOM 1248 C C . LEU A 1 160 ? -6.431 3.358 16.841 1.00 84.38 160 LEU A C 1
ATOM 1250 O O . LEU A 1 160 ? -5.465 2.733 17.267 1.00 84.38 160 LEU A O 1
ATOM 1254 N N . LEU A 1 161 ? -6.849 4.495 17.406 1.00 78.94 161 LEU A N 1
ATOM 1255 C CA . LEU A 1 161 ? -6.169 5.150 18.527 1.00 78.94 161 LEU A CA 1
ATOM 1256 C C . LEU A 1 161 ? -6.093 4.234 19.759 1.00 78.94 161 LEU A C 1
ATOM 1258 O O . LEU A 1 161 ? -5.041 4.097 20.377 1.00 78.94 161 LEU A O 1
ATOM 1262 N N . LYS A 1 162 ? -7.176 3.510 20.077 1.00 79.25 162 LYS A N 1
ATOM 1263 C CA . LYS A 1 162 ? -7.171 2.492 21.144 1.00 79.25 162 LYS A CA 1
ATOM 1264 C C . LYS A 1 162 ? -6.186 1.350 20.884 1.00 79.25 162 LYS A C 1
ATOM 1266 O O . LYS A 1 162 ? -5.685 0.755 21.834 1.00 79.25 162 LYS A O 1
ATOM 1271 N N . ALA A 1 163 ? -5.938 1.018 19.620 1.00 83.12 163 ALA A N 1
ATOM 1272 C CA . ALA A 1 163 ? -4.988 -0.015 19.228 1.00 83.12 163 ALA A CA 1
ATOM 1273 C C . ALA A 1 163 ? -3.552 0.514 19.074 1.00 83.12 163 ALA A C 1
ATOM 1275 O O . ALA A 1 163 ? -2.641 -0.295 18.936 1.00 83.12 163 ALA A O 1
ATOM 1276 N N . GLN A 1 164 ? -3.321 1.829 19.139 1.00 80.31 164 GLN A N 1
ATOM 1277 C CA . GLN A 1 164 ? -2.042 2.469 18.818 1.00 80.31 164 GLN A CA 1
ATOM 1278 C C . GLN A 1 164 ? -0.840 1.842 19.540 1.00 80.31 164 GLN A C 1
ATOM 1280 O O . GLN A 1 164 ? 0.150 1.504 18.900 1.00 80.31 164 GLN A O 1
ATOM 1285 N N . LYS A 1 165 ? -0.935 1.614 20.858 1.00 77.38 165 LYS A N 1
ATOM 1286 C CA . LYS A 1 165 ? 0.157 0.988 21.633 1.00 77.38 165 LYS A CA 1
ATOM 1287 C C . LYS A 1 165 ? 0.489 -0.430 21.159 1.00 77.38 165 LYS A C 1
ATOM 1289 O O . LYS A 1 165 ? 1.642 -0.840 21.229 1.00 77.38 165 LYS A O 1
ATOM 1294 N N . LEU A 1 166 ? -0.512 -1.188 20.705 1.00 83.56 166 LEU A N 1
ATOM 1295 C CA . LEU A 1 166 ? -0.300 -2.509 20.112 1.00 83.56 166 LEU A CA 1
ATOM 1296 C C . LEU A 1 166 ? 0.319 -2.376 18.720 1.00 83.56 166 LEU A C 1
ATOM 1298 O O . LEU A 1 166 ? 1.232 -3.124 18.401 1.00 83.56 166 LEU A O 1
ATOM 1302 N N . LEU A 1 167 ? -0.166 -1.431 17.915 1.00 86.56 167 LEU A N 1
ATOM 1303 C CA . LEU A 1 167 ? 0.308 -1.214 16.553 1.00 86.56 167 LEU A CA 1
ATOM 1304 C C . LEU A 1 167 ? 1.791 -0.807 16.521 1.00 86.56 167 LEU A C 1
ATOM 1306 O O . LEU A 1 167 ? 2.531 -1.402 15.747 1.00 86.56 167 LEU A O 1
ATOM 1310 N N . TYR A 1 168 ? 2.261 0.078 17.411 1.00 82.38 168 TYR A N 1
ATOM 1311 C CA . TYR A 1 168 ? 3.690 0.432 17.496 1.00 82.38 168 TYR A CA 1
ATOM 1312 C C . TYR A 1 168 ? 4.602 -0.761 17.806 1.00 82.38 168 TYR A C 1
ATOM 1314 O O . TYR A 1 168 ? 5.719 -0.817 17.314 1.00 82.38 168 TYR A O 1
ATOM 1322 N N . ARG A 1 169 ? 4.126 -1.752 18.570 1.00 83.00 169 ARG A N 1
ATOM 1323 C CA . ARG A 1 169 ? 4.906 -2.965 18.891 1.00 83.00 169 ARG A CA 1
ATOM 1324 C C . ARG A 1 169 ? 5.044 -3.936 17.721 1.00 83.00 169 ARG A C 1
ATOM 1326 O O . ARG A 1 169 ? 5.782 -4.907 17.828 1.00 83.00 169 ARG A O 1
ATOM 1333 N N . LEU A 1 170 ? 4.273 -3.733 16.656 1.00 86.06 170 LEU A N 1
ATOM 1334 C CA . LEU A 1 170 ? 4.346 -4.531 15.433 1.00 86.06 170 LEU A CA 1
ATOM 1335 C C . LEU A 1 170 ? 5.279 -3.896 14.392 1.00 86.06 170 LEU A C 1
ATOM 1337 O O . LEU A 1 170 ? 5.490 -4.481 13.335 1.00 86.06 170 LEU A O 1
ATOM 1341 N N . VAL A 1 171 ? 5.813 -2.708 14.678 1.00 84.62 171 VAL A N 1
ATOM 1342 C CA . VAL A 1 171 ? 6.746 -1.979 13.819 1.00 84.62 171 VAL A CA 1
ATOM 1343 C C . VAL A 1 171 ? 8.181 -2.286 14.265 1.00 84.62 171 VAL A C 1
ATOM 1345 O O . VAL A 1 171 ? 8.424 -2.497 15.452 1.00 84.62 171 VAL A O 1
ATOM 1348 N N . LYS A 1 172 ? 9.131 -2.328 13.318 1.00 83.81 172 LYS A N 1
ATOM 1349 C CA . LYS A 1 172 ? 10.565 -2.489 13.613 1.00 83.81 172 LYS A CA 1
ATOM 1350 C C . LYS A 1 172 ? 11.077 -1.362 14.511 1.00 83.81 172 LYS A C 1
ATOM 1352 O O . LYS A 1 172 ? 10.680 -0.212 14.346 1.00 83.81 172 LYS A O 1
ATOM 1357 N N . GLU A 1 173 ? 11.992 -1.698 15.413 1.00 78.06 173 GLU A N 1
ATOM 1358 C CA . GLU A 1 173 ? 12.550 -0.765 16.397 1.00 78.06 173 GLU A CA 1
ATOM 1359 C C . GLU A 1 173 ? 13.251 0.435 15.746 1.00 78.06 173 GLU A C 1
ATOM 1361 O O . GLU A 1 173 ? 12.995 1.571 16.139 1.00 78.06 173 GLU A O 1
ATOM 1366 N N . ASP A 1 174 ? 14.012 0.216 14.670 1.00 75.69 174 ASP A N 1
ATOM 1367 C CA . ASP A 1 174 ? 14.704 1.290 13.939 1.00 75.69 174 ASP A CA 1
ATOM 1368 C C . ASP A 1 174 ? 13.743 2.366 13.416 1.00 75.69 174 ASP A C 1
ATOM 1370 O O . ASP A 1 174 ? 14.064 3.551 13.410 1.00 75.69 174 ASP A O 1
ATOM 1374 N N . ARG A 1 175 ? 12.513 1.980 13.051 1.00 77.62 175 ARG A N 1
ATOM 1375 C CA . ARG A 1 175 ? 11.467 2.917 12.620 1.00 77.62 175 ARG A CA 1
ATOM 1376 C C . ARG A 1 175 ? 10.874 3.709 13.783 1.00 77.62 175 ARG A C 1
ATOM 1378 O O . ARG A 1 175 ? 10.339 4.784 13.558 1.00 77.62 175 ARG A O 1
ATOM 1385 N N . LEU A 1 176 ? 10.923 3.202 15.012 1.00 72.25 176 LEU A N 1
ATOM 1386 C CA . LEU A 1 176 ? 10.486 3.963 16.188 1.00 72.25 176 LEU A CA 1
ATOM 1387 C C . LEU A 1 176 ? 11.521 5.024 16.581 1.00 72.25 176 LEU A C 1
ATOM 1389 O O . LEU A 1 176 ? 11.150 6.050 17.148 1.00 72.25 176 LEU A O 1
ATOM 1393 N N . ASN A 1 177 ? 12.789 4.769 16.259 1.00 67.44 177 ASN A N 1
ATOM 1394 C CA . ASN A 1 177 ? 13.924 5.615 16.614 1.00 67.44 177 ASN A CA 1
ATOM 1395 C C . ASN A 1 177 ? 14.370 6.559 15.483 1.00 67.44 177 ASN A C 1
ATOM 1397 O O . ASN A 1 177 ? 15.196 7.436 15.732 1.00 67.44 177 ASN A O 1
ATOM 1401 N N . SER A 1 178 ? 13.848 6.408 14.261 1.00 65.19 178 SER A N 1
ATOM 1402 C CA . SER A 1 178 ? 14.183 7.304 13.151 1.00 65.19 178 SER A CA 1
ATOM 1403 C C . SER A 1 178 ? 13.521 8.677 13.298 1.00 65.19 178 SER A C 1
ATOM 1405 O O . SER A 1 178 ? 12.462 8.825 13.913 1.00 65.19 178 SER A O 1
ATOM 1407 N N . SER A 1 179 ? 14.115 9.701 12.679 1.00 58.03 179 SER A N 1
ATOM 1408 C CA . SER A 1 179 ? 13.557 11.064 12.623 1.00 58.03 179 SER A CA 1
ATOM 1409 C C . SER A 1 179 ? 12.173 11.121 11.958 1.00 58.03 179 SER A C 1
ATOM 1411 O O . SER A 1 179 ? 11.395 12.040 12.221 1.00 58.03 179 SER A O 1
ATOM 1413 N N . TYR A 1 180 ? 11.861 10.114 11.137 1.00 56.91 180 TYR A N 1
ATOM 1414 C CA . TYR A 1 180 ? 10.591 9.915 10.433 1.00 56.91 180 TYR A CA 1
ATOM 1415 C C . TYR A 1 180 ? 9.651 8.929 11.148 1.00 56.91 180 TYR A C 1
ATOM 1417 O O . TYR A 1 180 ? 8.510 8.709 10.732 1.00 56.91 180 TYR A O 1
ATOM 1425 N N . GLY A 1 181 ? 10.105 8.344 12.257 1.00 56.16 181 GLY A N 1
ATOM 1426 C CA . GLY A 1 181 ? 9.305 7.515 13.134 1.00 56.16 181 GLY A CA 1
ATOM 1427 C C . GLY A 1 181 ? 8.213 8.328 13.807 1.00 56.16 181 GLY A C 1
ATOM 1428 O O . GLY A 1 181 ? 8.480 9.185 14.647 1.00 56.16 181 GLY A O 1
ATOM 1429 N N . CYS A 1 182 ? 6.945 8.032 13.514 1.00 59.81 182 CYS A N 1
ATOM 1430 C CA . CYS A 1 182 ? 5.812 8.698 14.166 1.00 59.81 182 CYS A CA 1
ATOM 1431 C C . CYS A 1 182 ? 5.636 8.309 15.652 1.00 59.81 182 CYS A C 1
ATOM 1433 O O . CYS A 1 182 ? 4.534 8.427 16.188 1.00 59.81 182 CYS A O 1
ATOM 1435 N N . TYR A 1 183 ? 6.675 7.811 16.329 1.00 55.97 183 TYR A N 1
ATOM 1436 C CA . TYR A 1 183 ? 6.625 7.399 17.726 1.00 55.97 183 TYR A CA 1
ATOM 1437 C C . TYR A 1 183 ? 6.695 8.619 18.649 1.00 55.97 183 TYR A C 1
ATOM 1439 O O . TYR A 1 183 ? 7.747 8.990 19.164 1.00 55.97 183 TYR A O 1
ATOM 1447 N N . ARG A 1 184 ? 5.547 9.255 18.889 1.00 55.22 184 ARG A N 1
ATOM 1448 C CA . ARG A 1 184 ? 5.367 10.130 20.050 1.00 55.22 184 ARG A CA 1
ATOM 1449 C C . ARG A 1 184 ? 4.041 9.859 20.740 1.00 55.22 184 ARG A C 1
ATOM 1451 O O . ARG A 1 184 ? 3.008 9.650 20.102 1.00 55.22 184 ARG A O 1
ATOM 1458 N N . ASP A 1 185 ? 4.101 9.824 22.068 1.00 48.50 185 ASP A N 1
ATOM 1459 C CA . ASP A 1 185 ? 2.913 9.824 22.911 1.00 48.50 185 ASP A CA 1
ATOM 1460 C C . ASP A 1 185 ? 2.133 11.123 22.653 1.00 48.50 185 ASP A C 1
ATOM 1462 O O . ASP A 1 185 ? 2.720 12.198 22.520 1.00 48.50 185 ASP A O 1
ATOM 1466 N N . ILE A 1 186 ? 0.803 11.035 22.590 1.00 45.94 186 ILE A N 1
ATOM 1467 C CA . ILE A 1 186 ? -0.078 12.193 22.388 1.00 45.94 186 ILE A CA 1
ATOM 1468 C C . ILE A 1 186 ? 0.144 13.263 23.470 1.00 45.94 186 ILE A C 1
ATOM 1470 O O . ILE A 1 186 ? -0.098 14.442 23.238 1.00 45.94 186 ILE A O 1
ATOM 1474 N N . HIS A 1 187 ? 0.657 12.850 24.633 1.00 40.66 187 HIS A N 1
ATOM 1475 C CA . HIS A 1 187 ? 0.969 13.708 25.772 1.00 40.66 187 HIS A CA 1
ATOM 1476 C C . HIS A 1 187 ? 2.258 14.537 25.618 1.00 40.66 187 HIS A C 1
ATOM 1478 O O . HIS A 1 187 ? 2.449 15.481 26.378 1.00 40.66 187 HIS A O 1
ATOM 1484 N N . THR A 1 188 ? 3.132 14.226 24.651 1.00 42.12 188 THR A N 1
ATOM 1485 C CA . THR A 1 188 ? 4.396 14.957 24.412 1.00 42.12 188 THR A CA 1
ATOM 1486 C C . THR A 1 188 ? 4.426 15.700 23.072 1.00 42.12 188 THR A C 1
ATOM 1488 O O . THR A 1 188 ? 5.444 16.293 22.701 1.00 42.12 188 THR A O 1
ATOM 1491 N N . ALA A 1 189 ? 3.316 15.687 22.329 1.00 42.75 189 ALA A N 1
ATOM 1492 C CA . ALA A 1 189 ? 3.187 16.375 21.052 1.00 42.75 189 ALA A CA 1
ATOM 1493 C C . ALA A 1 189 ? 2.870 17.870 21.248 1.00 42.75 189 ALA A C 1
ATOM 1495 O O . ALA A 1 189 ? 1.796 18.242 21.716 1.00 42.75 189 ALA A O 1
ATOM 1496 N N . THR A 1 190 ? 3.799 18.744 20.858 1.00 38.44 190 THR A N 1
ATOM 1497 C CA . THR A 1 190 ? 3.550 20.186 20.709 1.00 38.44 190 THR A CA 1
ATOM 1498 C C . THR A 1 190 ? 2.845 20.466 19.372 1.00 38.44 190 THR A C 1
ATOM 1500 O O . THR A 1 190 ? 3.008 19.710 18.411 1.00 38.44 190 THR A O 1
ATOM 1503 N N . GLN A 1 191 ? 2.055 21.548 19.299 1.00 38.25 191 GLN A N 1
ATOM 1504 C CA . GLN A 1 191 ? 1.194 21.914 18.152 1.00 38.25 191 GLN A CA 1
ATOM 1505 C C . GLN A 1 191 ? 1.906 22.000 16.785 1.00 38.25 191 GLN A C 1
ATOM 1507 O O . GLN A 1 191 ? 1.242 21.925 15.755 1.00 38.25 191 GLN A O 1
ATOM 1512 N N . ASP A 1 192 ? 3.233 22.110 16.749 1.00 38.84 192 ASP A N 1
ATOM 1513 C CA . ASP A 1 192 ? 4.005 22.393 15.532 1.00 38.84 192 ASP A CA 1
ATOM 1514 C C . ASP A 1 192 ? 4.451 21.137 14.751 1.00 38.84 192 ASP A C 1
ATOM 1516 O O . ASP A 1 192 ? 5.483 21.103 14.086 1.00 38.84 192 ASP A O 1
ATOM 1520 N N . SER A 1 193 ? 3.711 20.032 14.867 1.00 45.00 193 SER A N 1
ATOM 1521 C CA . SER A 1 193 ? 4.210 18.708 14.487 1.00 45.00 193 SER A CA 1
ATOM 1522 C C . SER A 1 193 ? 3.319 17.945 13.505 1.00 45.00 193 SER A C 1
ATOM 1524 O O . SER A 1 193 ? 2.849 16.841 13.770 1.00 45.00 193 SER A O 1
ATOM 1526 N N . ARG A 1 194 ? 3.171 18.501 12.297 1.00 41.62 194 ARG A N 1
ATOM 1527 C CA . ARG A 1 194 ? 2.457 17.889 11.152 1.00 41.62 194 ARG A CA 1
ATOM 1528 C C . ARG A 1 194 ? 2.970 16.496 10.718 1.00 41.62 194 ARG A C 1
ATOM 1530 O O . ARG A 1 194 ? 2.331 15.848 9.900 1.00 41.62 194 ARG A O 1
ATOM 1537 N N . HIS A 1 195 ? 4.087 16.024 11.279 1.00 48.16 195 HIS A N 1
ATOM 1538 C CA . HIS A 1 195 ? 4.747 14.752 10.945 1.00 48.16 195 HIS A CA 1
ATOM 1539 C C . HIS A 1 195 ? 4.812 13.742 12.110 1.00 48.16 195 HIS A C 1
ATOM 1541 O O . HIS A 1 195 ? 5.547 12.764 12.023 1.00 48.16 195 HIS A O 1
ATOM 1547 N N . ARG A 1 196 ? 4.113 13.966 13.237 1.00 53.47 196 ARG A N 1
ATOM 1548 C CA . ARG A 1 196 ? 4.422 13.244 14.496 1.00 53.47 196 ARG A CA 1
ATOM 1549 C C . ARG A 1 196 ? 3.307 12.381 15.084 1.00 53.47 196 ARG A C 1
ATOM 1551 O O . ARG A 1 196 ? 3.487 11.846 16.174 1.00 53.47 196 ARG A O 1
ATOM 1558 N N . PHE A 1 197 ? 2.193 12.195 14.379 1.00 64.69 197 PHE A N 1
ATOM 1559 C CA . PHE A 1 197 ? 1.121 11.305 14.829 1.00 64.69 197 PHE A CA 1
ATOM 1560 C C . PHE A 1 197 ? 1.036 10.069 13.934 1.00 64.69 197 PHE A C 1
ATOM 1562 O O . PHE A 1 197 ? 0.768 10.170 12.742 1.00 64.69 197 PHE A O 1
ATOM 1569 N N . GLY A 1 198 ? 1.225 8.878 14.514 1.00 76.06 198 GLY A N 1
ATOM 1570 C CA . GLY A 1 198 ? 1.129 7.618 13.767 1.00 76.06 198 GLY A CA 1
ATOM 1571 C C . GLY A 1 198 ? -0.281 7.290 13.260 1.00 76.06 198 GLY A C 1
ATOM 1572 O O . GLY A 1 198 ? -0.431 6.362 12.463 1.00 76.06 198 GLY A O 1
ATOM 1573 N N . ILE A 1 199 ? -1.305 8.020 13.723 1.00 81.81 199 ILE A N 1
ATOM 1574 C CA . ILE A 1 199 ? -2.699 7.928 13.276 1.00 81.81 199 ILE A CA 1
ATOM 1575 C C . ILE A 1 199 ? -3.265 9.345 13.150 1.00 81.81 199 ILE A C 1
ATOM 1577 O O . ILE A 1 199 ? -3.283 10.085 14.133 1.00 81.81 199 ILE A O 1
ATOM 1581 N N . GLU A 1 200 ? -3.790 9.699 11.980 1.00 79.25 200 GLU A N 1
ATOM 1582 C CA . GLU A 1 200 ? -4.289 11.046 11.688 1.00 79.25 200 GLU A CA 1
ATOM 1583 C C . GLU A 1 200 ? -5.644 11.007 10.967 1.00 79.25 200 GLU A C 1
ATOM 1585 O O . GLU A 1 200 ? -5.921 10.124 10.155 1.00 79.25 200 GLU A O 1
ATOM 1590 N N . VAL A 1 201 ? -6.519 11.974 11.259 1.00 73.75 201 VAL A N 1
ATOM 1591 C CA . VAL A 1 201 ? -7.722 12.207 10.449 1.00 73.75 201 VAL A CA 1
ATOM 1592 C C . VAL A 1 201 ? -7.350 13.156 9.321 1.00 73.75 201 VAL A C 1
ATOM 1594 O O . VAL A 1 201 ? -7.120 14.343 9.537 1.00 73.75 201 VAL A O 1
ATOM 1597 N N . SER A 1 202 ? -7.312 12.633 8.103 1.00 67.00 202 SER A N 1
ATOM 1598 C CA . SER A 1 202 ? -6.926 13.402 6.930 1.00 67.00 202 SER A CA 1
ATOM 1599 C C . SER A 1 202 ? -8.072 14.296 6.440 1.00 67.00 202 SER A C 1
ATOM 1601 O O . SER A 1 202 ? -9.258 13.961 6.547 1.00 67.00 202 SER A O 1
ATOM 1603 N N . ARG A 1 203 ? -7.708 15.426 5.817 1.00 54.34 203 ARG A N 1
ATOM 1604 C CA . ARG A 1 203 ? -8.640 16.420 5.245 1.00 54.34 203 ARG A CA 1
ATOM 1605 C C . ARG A 1 203 ? -9.566 15.857 4.154 1.00 54.34 203 ARG A C 1
ATOM 1607 O O . ARG A 1 203 ? -10.535 16.511 3.788 1.00 54.34 203 ARG A O 1
ATOM 1614 N N . ILE A 1 204 ? -9.288 14.659 3.630 1.00 60.06 204 ILE A N 1
ATOM 1615 C CA . ILE A 1 204 ? -10.023 14.025 2.520 1.00 60.06 204 ILE A CA 1
ATOM 1616 C C . ILE A 1 204 ? -10.895 12.831 2.952 1.00 60.06 204 ILE A C 1
ATOM 1618 O O . ILE A 1 204 ? -11.044 11.868 2.203 1.00 60.06 204 ILE A O 1
ATOM 1622 N N . ASN A 1 205 ? -11.517 12.894 4.136 1.00 73.88 205 ASN A N 1
ATOM 1623 C CA . ASN A 1 205 ? -12.409 11.847 4.667 1.00 73.88 205 ASN A CA 1
ATOM 1624 C C . ASN A 1 205 ? -11.736 10.470 4.773 1.00 73.88 205 ASN A C 1
ATOM 1626 O O . ASN A 1 205 ? -12.341 9.444 4.453 1.00 73.88 205 ASN A O 1
ATOM 1630 N N . THR A 1 206 ? -10.487 10.440 5.230 1.00 82.19 206 THR A N 1
ATOM 1631 C CA . THR A 1 206 ? -9.785 9.191 5.547 1.00 82.19 206 THR A CA 1
ATOM 1632 C C . THR A 1 206 ? -9.194 9.260 6.946 1.00 82.19 206 THR A C 1
ATOM 1634 O O . THR A 1 206 ? -8.914 10.347 7.446 1.00 82.19 206 THR A O 1
ATOM 1637 N N . VAL A 1 207 ? -9.016 8.104 7.581 1.00 84.62 207 VAL A N 1
ATOM 1638 C CA . VAL A 1 207 ? -8.113 7.979 8.731 1.00 84.62 207 VAL A CA 1
ATOM 1639 C C . VAL A 1 207 ? -6.848 7.297 8.242 1.00 84.62 207 VAL A C 1
ATOM 1641 O O . VAL A 1 207 ? -6.916 6.186 7.717 1.00 84.62 207 VAL A O 1
ATOM 1644 N N . GLU A 1 208 ? -5.725 7.979 8.377 1.00 89.75 208 GLU A N 1
ATOM 1645 C CA . GLU A 1 208 ? -4.416 7.557 7.905 1.00 89.75 208 GLU A CA 1
ATOM 1646 C C . GLU A 1 208 ? -3.612 6.939 9.048 1.00 89.75 208 GLU A C 1
ATOM 1648 O O . GLU A 1 208 ? -3.635 7.433 10.174 1.00 89.75 208 GLU A O 1
ATOM 1653 N N . VAL A 1 209 ? -2.919 5.841 8.763 1.00 90.56 209 VAL A N 1
ATOM 1654 C CA . VAL A 1 209 ? -2.005 5.161 9.684 1.00 90.56 209 VAL A CA 1
ATOM 1655 C C . VAL A 1 209 ? -0.616 5.174 9.060 1.00 90.56 209 VAL A C 1
ATOM 1657 O O . VAL A 1 209 ? -0.438 4.590 7.995 1.00 90.56 209 VAL A O 1
ATOM 1660 N N . ARG A 1 210 ? 0.349 5.812 9.730 1.00 88.25 210 ARG A N 1
ATOM 1661 C CA . ARG A 1 210 ? 1.657 6.205 9.157 1.00 88.25 210 ARG A CA 1
ATOM 1662 C C . ARG A 1 210 ? 2.869 5.586 9.861 1.00 88.25 210 ARG A C 1
ATOM 1664 O O . ARG A 1 210 ? 4.017 5.888 9.563 1.00 88.25 210 ARG A O 1
ATOM 1671 N N . MET A 1 211 ? 2.615 4.731 10.849 1.00 86.12 211 MET A N 1
ATOM 1672 C CA . MET A 1 211 ? 3.655 4.218 11.747 1.00 86.12 211 MET A CA 1
ATOM 1673 C C . MET A 1 211 ? 4.479 3.056 11.183 1.00 86.12 211 MET A C 1
ATOM 1675 O O . MET A 1 211 ? 5.529 2.760 11.740 1.00 86.12 211 MET A O 1
ATOM 1679 N N . HIS A 1 212 ? 4.007 2.356 10.148 1.00 90.25 212 HIS A N 1
ATOM 1680 C CA . HIS A 1 212 ? 4.679 1.146 9.676 1.00 90.25 212 HIS A CA 1
ATOM 1681 C C . HIS A 1 212 ? 5.944 1.495 8.889 1.00 90.25 212 HIS A C 1
ATOM 1683 O O . HIS A 1 212 ? 5.979 2.476 8.148 1.00 90.25 212 HIS A O 1
ATOM 1689 N N . HIS A 1 213 ? 6.976 0.676 9.064 1.00 88.44 213 HIS A N 1
ATOM 1690 C CA . HIS A 1 213 ? 8.223 0.793 8.322 1.00 88.44 213 HIS A CA 1
ATOM 1691 C C . HIS A 1 213 ? 8.015 0.450 6.840 1.00 88.44 213 HIS A C 1
ATOM 1693 O O . HIS A 1 213 ? 7.089 -0.292 6.494 1.00 88.44 213 HIS A O 1
ATOM 1699 N N . GLY A 1 214 ? 8.869 0.977 5.972 1.00 89.88 214 GLY A N 1
ATOM 1700 C CA . GLY A 1 214 ? 8.845 0.708 4.543 1.00 89.88 214 GLY A CA 1
ATOM 1701 C C . GLY A 1 214 ? 9.063 -0.772 4.258 1.00 89.88 214 GLY A C 1
ATOM 1702 O O . GLY A 1 214 ? 9.876 -1.444 4.896 1.00 89.88 214 GLY A O 1
ATOM 1703 N N . THR A 1 215 ? 8.293 -1.299 3.315 1.00 93.94 215 THR A N 1
ATOM 1704 C CA . THR A 1 215 ? 8.410 -2.673 2.826 1.00 93.94 215 THR A CA 1
ATOM 1705 C C . THR A 1 215 ? 7.776 -2.756 1.444 1.00 93.94 215 THR A C 1
ATOM 1707 O O . THR A 1 215 ? 6.798 -2.067 1.153 1.00 93.94 215 THR A O 1
ATOM 1710 N N . VAL A 1 216 ? 8.328 -3.615 0.590 1.00 95.56 216 VAL A N 1
ATOM 1711 C CA . VAL A 1 216 ? 7.738 -3.997 -0.703 1.00 95.56 216 VAL A CA 1
ATOM 1712 C C . VAL A 1 216 ? 7.212 -5.437 -0.679 1.00 95.56 216 VAL A C 1
ATOM 1714 O O . VAL A 1 216 ? 6.743 -5.946 -1.702 1.00 95.56 216 VAL A O 1
ATOM 1717 N N . ASP A 1 217 ? 7.256 -6.107 0.482 1.00 95.56 217 ASP A N 1
ATOM 1718 C CA . ASP A 1 217 ? 6.738 -7.463 0.642 1.00 95.56 217 ASP A CA 1
ATOM 1719 C C . ASP A 1 217 ? 5.207 -7.475 0.679 1.00 95.56 217 ASP A C 1
ATOM 1721 O O . ASP A 1 217 ? 4.552 -6.908 1.556 1.00 95.56 217 ASP A O 1
ATOM 1725 N N . PHE A 1 218 ? 4.620 -8.195 -0.275 1.00 96.88 218 PHE A N 1
ATOM 1726 C CA . PHE A 1 218 ? 3.172 -8.308 -0.401 1.00 96.88 218 PHE A CA 1
ATOM 1727 C C . PHE A 1 218 ? 2.498 -8.835 0.875 1.00 96.88 218 PHE A C 1
ATOM 1729 O O . PHE A 1 218 ? 1.439 -8.333 1.260 1.00 96.88 218 PHE A O 1
ATOM 1736 N N . ASN A 1 219 ? 3.058 -9.869 1.509 1.00 95.12 219 ASN A N 1
ATOM 1737 C CA . ASN A 1 219 ? 2.401 -10.528 2.634 1.00 95.12 219 ASN A CA 1
ATOM 1738 C C . ASN A 1 219 ? 2.402 -9.626 3.863 1.00 95.12 219 ASN A C 1
ATOM 1740 O O . ASN A 1 219 ? 1.389 -9.544 4.556 1.00 95.12 219 ASN A O 1
ATOM 1744 N N . GLU A 1 220 ? 3.511 -8.942 4.119 1.00 95.12 220 GLU A N 1
ATOM 1745 C CA . GLU A 1 220 ? 3.648 -7.976 5.201 1.00 95.12 220 GLU A CA 1
ATOM 1746 C C . GLU A 1 220 ? 2.629 -6.839 5.063 1.00 95.12 220 GLU A C 1
ATOM 1748 O O . GLU A 1 220 ? 1.786 -6.653 5.948 1.00 95.12 220 GLU A O 1
ATOM 1753 N N . ILE A 1 221 ? 2.609 -6.171 3.905 1.00 96.00 221 ILE A N 1
ATOM 1754 C CA . ILE A 1 221 ? 1.689 -5.058 3.634 1.00 96.00 221 ILE A CA 1
ATOM 1755 C C . ILE A 1 221 ? 0.230 -5.531 3.716 1.00 96.00 221 ILE A C 1
ATOM 1757 O O . ILE A 1 221 ? -0.612 -4.900 4.362 1.00 96.00 221 ILE A O 1
ATOM 1761 N N . ASN A 1 222 ? -0.100 -6.672 3.103 1.00 96.25 222 ASN A N 1
ATOM 1762 C CA . ASN A 1 222 ? -1.462 -7.204 3.112 1.00 96.25 222 ASN A CA 1
ATOM 1763 C C . ASN A 1 222 ? -1.918 -7.599 4.528 1.00 96.25 222 ASN A C 1
ATOM 1765 O O . ASN A 1 222 ? -3.068 -7.356 4.902 1.00 96.25 222 ASN A O 1
ATOM 1769 N N . ASN A 1 223 ? -1.037 -8.181 5.346 1.00 93.88 223 ASN A N 1
ATOM 1770 C CA . ASN A 1 223 ? -1.345 -8.505 6.740 1.00 93.88 223 ASN A CA 1
ATOM 1771 C C . ASN A 1 223 ? -1.592 -7.241 7.569 1.00 93.88 223 ASN A C 1
ATOM 1773 O O . ASN A 1 223 ? -2.557 -7.201 8.340 1.00 93.88 223 ASN A O 1
ATOM 1777 N N . TRP A 1 224 ? -0.785 -6.200 7.359 1.00 95.94 224 TRP A N 1
ATOM 1778 C CA . TRP A 1 224 ? -0.963 -4.898 7.992 1.00 95.94 224 TRP A CA 1
ATOM 1779 C C . TRP A 1 224 ? -2.317 -4.270 7.637 1.00 95.94 224 TRP A C 1
ATOM 1781 O O . TRP A 1 224 ? -3.114 -3.956 8.524 1.00 95.94 224 TRP A O 1
ATOM 1791 N N . ILE A 1 225 ? -2.666 -4.204 6.348 1.00 95.50 225 ILE A N 1
ATOM 1792 C CA . ILE A 1 225 ? -3.965 -3.689 5.879 1.00 95.50 225 ILE A CA 1
ATOM 1793 C C . ILE A 1 22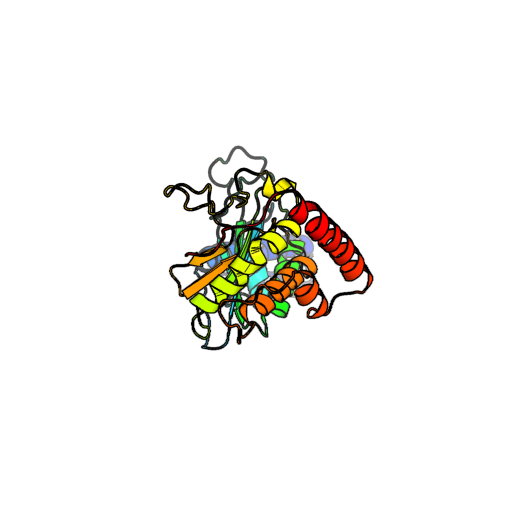5 ? -5.131 -4.493 6.463 1.00 95.50 225 ILE A C 1
ATOM 1795 O O . ILE A 1 225 ? -6.137 -3.928 6.909 1.00 95.50 225 ILE A O 1
ATOM 1799 N N . ASN A 1 226 ? -5.017 -5.822 6.490 1.00 93.25 226 ASN A N 1
ATOM 1800 C CA . ASN A 1 226 ? -6.050 -6.690 7.048 1.00 93.25 226 ASN A CA 1
ATOM 1801 C C . ASN A 1 226 ? -6.254 -6.456 8.549 1.00 93.25 226 ASN A C 1
ATOM 1803 O O . ASN A 1 226 ? -7.392 -6.477 9.024 1.00 93.25 226 ASN A O 1
ATOM 1807 N N . LEU A 1 227 ? -5.181 -6.214 9.303 1.00 94.12 227 LEU A N 1
ATOM 1808 C CA . LEU A 1 227 ? -5.264 -5.853 10.715 1.00 94.12 227 LEU A CA 1
ATOM 1809 C C . LEU A 1 227 ? -5.970 -4.502 10.897 1.00 94.12 227 LEU A C 1
ATOM 1811 O O . LEU A 1 227 ? -6.964 -4.421 11.627 1.00 94.12 227 LEU A O 1
ATOM 1815 N N . LEU A 1 228 ? -5.510 -3.463 10.196 1.00 95.56 228 LEU A N 1
ATOM 1816 C CA . LEU A 1 228 ? -6.047 -2.105 10.319 1.00 95.56 228 LEU A CA 1
ATOM 1817 C C . LEU A 1 228 ? -7.526 -2.028 9.929 1.00 95.56 228 LEU A C 1
ATOM 1819 O O . LEU A 1 228 ? -8.338 -1.454 10.656 1.00 95.56 228 LEU A O 1
ATOM 1823 N N . THR A 1 229 ? -7.914 -2.664 8.823 1.00 93.62 229 THR A N 1
ATOM 1824 C CA . THR A 1 229 ? -9.312 -2.666 8.365 1.00 93.62 229 THR A CA 1
ATOM 1825 C C . THR A 1 229 ? -10.246 -3.424 9.315 1.00 93.62 229 THR A C 1
ATOM 1827 O O . THR A 1 229 ? -11.402 -3.017 9.480 1.00 93.62 229 THR A O 1
ATOM 1830 N N . LYS A 1 230 ? -9.766 -4.478 9.993 1.00 92.38 230 LYS A N 1
ATOM 1831 C CA . LYS A 1 230 ? -10.515 -5.177 11.054 1.00 92.38 230 LYS A CA 1
ATOM 1832 C C . LYS A 1 230 ? -10.694 -4.307 12.297 1.00 92.38 230 LYS A C 1
ATOM 1834 O O . LYS A 1 230 ? -11.800 -4.258 12.836 1.00 92.38 230 LYS A O 1
ATOM 1839 N N . ILE A 1 231 ? -9.646 -3.601 12.729 1.00 90.56 231 ILE A N 1
ATOM 1840 C CA . ILE A 1 231 ? -9.722 -2.655 13.854 1.00 90.56 231 ILE A CA 1
ATOM 1841 C C . ILE A 1 231 ? -10.719 -1.537 13.524 1.00 90.56 231 ILE A C 1
ATOM 1843 O O . ILE A 1 231 ? -11.657 -1.302 14.286 1.00 90.56 231 ILE A O 1
ATOM 1847 N N . ALA A 1 232 ? -10.584 -0.917 12.350 1.00 90.38 232 ALA A N 1
ATOM 1848 C CA . ALA A 1 232 ? -11.471 0.142 11.877 1.00 90.38 232 ALA A CA 1
ATOM 1849 C C . ALA A 1 232 ? -12.941 -0.307 11.801 1.00 90.38 232 ALA A C 1
ATOM 1851 O O . ALA A 1 232 ? -13.843 0.437 12.179 1.00 90.38 232 ALA A O 1
ATOM 1852 N N . GLY A 1 233 ? -13.194 -1.536 11.340 1.00 86.94 233 GLY A N 1
ATOM 1853 C CA . GLY A 1 233 ? -14.539 -2.091 11.170 1.00 86.94 233 GLY A CA 1
ATOM 1854 C C . GLY A 1 233 ? -15.229 -2.563 12.453 1.00 86.94 233 GLY A C 1
ATOM 1855 O O . GLY A 1 233 ? -16.396 -2.963 12.391 1.00 86.94 233 GLY A O 1
ATOM 1856 N N . LYS A 1 234 ? -14.551 -2.542 13.608 1.00 85.44 234 LYS A N 1
ATOM 1857 C CA . LYS A 1 234 ? -15.106 -3.044 14.869 1.00 85.44 234 LYS A CA 1
ATOM 1858 C C . LYS A 1 234 ? -16.263 -2.154 15.337 1.00 85.44 234 LYS A C 1
ATOM 1860 O O . LYS A 1 234 ? -16.061 -1.057 15.857 1.00 85.44 234 LYS A O 1
ATOM 1865 N N . ARG A 1 235 ? -17.499 -2.642 15.184 1.00 70.69 235 ARG A N 1
ATOM 1866 C CA . ARG A 1 235 ? -18.691 -2.008 15.766 1.00 70.69 235 ARG A CA 1
ATOM 1867 C C . ARG A 1 235 ? -18.600 -2.120 17.284 1.00 70.69 235 ARG A C 1
ATOM 1869 O O . ARG A 1 235 ? -18.601 -3.222 17.827 1.00 70.69 235 ARG A O 1
ATOM 1876 N N . THR A 1 236 ? -18.495 -0.995 17.975 1.00 56.06 236 THR A N 1
ATOM 1877 C CA . THR A 1 236 ? -18.425 -0.971 19.434 1.00 56.06 236 THR A CA 1
ATOM 1878 C C . THR A 1 236 ? -19.828 -0.760 20.011 1.00 56.06 236 THR A C 1
ATOM 1880 O O . THR A 1 236 ? -20.378 0.330 19.941 1.00 56.06 236 THR A O 1
ATOM 1883 N N . LYS A 1 237 ? -20.427 -1.799 20.610 1.00 40.94 237 LYS A N 1
ATOM 1884 C CA . LYS A 1 237 ? -21.475 -1.626 21.636 1.00 40.94 237 LYS A CA 1
ATOM 1885 C C . LYS A 1 237 ? -20.778 -1.488 22.994 1.00 40.94 237 LYS A C 1
ATOM 1887 O O . LYS A 1 237 ? -20.897 -2.380 23.822 1.00 40.94 237 LYS A O 1
ATOM 1892 N N . TYR A 1 238 ? -19.967 -0.454 23.201 1.00 42.62 238 TYR A N 1
ATOM 1893 C CA . TYR A 1 238 ? -19.245 -0.308 24.470 1.00 42.62 238 TYR A CA 1
ATOM 1894 C C . TYR A 1 238 ? -19.755 0.905 25.231 1.00 42.62 238 TYR A C 1
ATOM 1896 O O . TYR A 1 238 ? -19.677 2.038 24.751 1.00 42.62 238 TYR A O 1
ATOM 1904 N N . LYS A 1 239 ? -20.283 0.645 26.432 1.00 36.50 239 LYS A N 1
ATOM 1905 C CA . LYS A 1 239 ? -20.528 1.691 27.421 1.00 36.50 239 LYS A CA 1
ATOM 1906 C C . LYS A 1 239 ? -19.161 2.211 27.877 1.00 36.50 239 LYS A C 1
ATOM 1908 O O . LYS A 1 239 ? -18.150 1.520 27.778 1.00 36.50 239 LYS A O 1
ATOM 1913 N N . ARG A 1 240 ? -19.119 3.450 28.368 1.00 37.84 240 ARG A N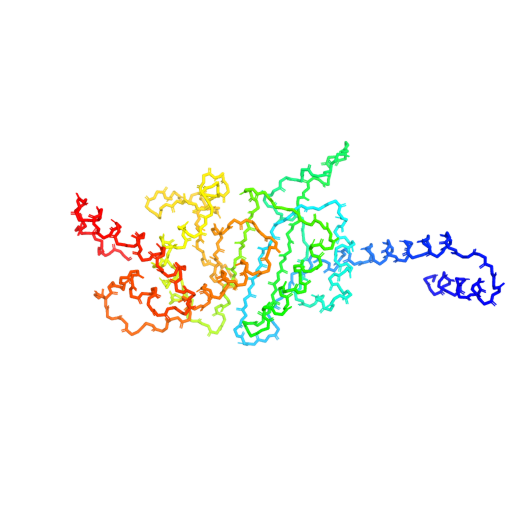 1
ATOM 1914 C CA . ARG A 1 240 ? -17.907 4.208 28.751 1.00 37.84 240 ARG A CA 1
ATOM 1915 C C . ARG A 1 240 ? -16.899 3.474 29.675 1.00 37.84 240 ARG A C 1
ATOM 1917 O O . ARG A 1 240 ? -15.814 4.003 29.857 1.00 37.84 240 ARG A O 1
ATOM 1924 N N . LYS A 1 241 ? -17.221 2.293 30.226 1.00 36.09 241 LYS A N 1
ATOM 1925 C CA . LYS A 1 241 ? -16.403 1.515 31.178 1.00 36.09 241 LYS A CA 1
ATOM 1926 C C . LYS A 1 241 ? -15.583 0.354 30.590 1.00 36.09 241 LYS A C 1
ATOM 1928 O O . LYS A 1 241 ? -14.783 -0.223 31.316 1.00 36.09 241 LYS A O 1
ATOM 1933 N N . ASP A 1 242 ? -15.720 0.018 29.309 1.00 40.62 242 ASP A N 1
ATOM 1934 C CA . ASP A 1 242 ? -15.158 -1.241 28.798 1.00 40.62 242 ASP A CA 1
ATOM 1935 C C . ASP A 1 242 ? -13.791 -1.049 28.115 1.00 40.62 242 ASP A C 1
ATOM 1937 O O . ASP A 1 242 ? -13.681 -0.871 26.893 1.00 40.62 242 ASP A O 1
ATOM 1941 N N . TYR A 1 243 ? -12.720 -1.092 28.911 1.00 44.69 243 TYR A N 1
ATOM 1942 C CA . TYR A 1 243 ? -11.373 -1.346 28.399 1.00 44.69 243 TYR A CA 1
ATOM 1943 C C . TYR A 1 243 ? -11.310 -2.797 27.900 1.00 44.69 243 TYR A C 1
ATOM 1945 O O . TYR A 1 243 ? -11.461 -3.742 28.672 1.00 44.69 243 TYR A O 1
ATOM 1953 N N . VAL A 1 244 ? -11.116 -2.999 26.594 1.00 46.47 244 VAL A N 1
ATOM 1954 C CA . VAL A 1 244 ? -10.937 -4.345 26.032 1.00 46.47 244 VAL A CA 1
ATOM 1955 C C . VAL A 1 244 ? -9.467 -4.706 26.161 1.00 46.47 244 VAL A C 1
ATOM 1957 O O . VAL A 1 244 ? -8.631 -4.099 25.494 1.00 46.47 244 VAL A O 1
ATOM 1960 N N . SER A 1 245 ? -9.154 -5.696 27.000 1.00 45.16 245 SER A N 1
ATOM 1961 C CA . SER A 1 245 ? -7.769 -6.122 27.194 1.00 45.16 245 SER A CA 1
ATOM 1962 C C . SER A 1 245 ? -7.146 -6.577 25.862 1.00 45.16 245 SER A C 1
ATOM 1964 O O . SER A 1 245 ? -7.817 -7.245 25.063 1.00 45.16 245 SER A O 1
ATOM 1966 N N . PRO A 1 246 ? -5.864 -6.264 25.604 1.00 45.44 246 PRO A N 1
ATOM 1967 C CA . PRO A 1 246 ? -5.152 -6.723 24.410 1.00 45.44 246 PRO A CA 1
ATOM 1968 C C . PRO A 1 246 ? -5.258 -8.240 24.171 1.00 45.44 246 PRO A C 1
ATOM 1970 O O . PRO A 1 246 ? -5.387 -8.688 23.032 1.00 45.44 246 PRO A O 1
ATOM 1973 N N . LEU A 1 247 ? -5.308 -9.031 25.250 1.00 45.50 247 LEU A N 1
ATOM 1974 C CA . LEU A 1 247 ? -5.522 -10.483 25.218 1.00 45.50 247 LEU A CA 1
ATOM 1975 C C . LEU A 1 247 ? -6.872 -10.866 24.589 1.00 45.50 247 LEU A C 1
ATOM 1977 O O . LEU A 1 247 ? -6.953 -11.821 23.815 1.00 45.50 247 LEU A O 1
ATOM 1981 N N . SER A 1 248 ? -7.924 -10.095 24.866 1.00 47.97 248 SER A N 1
ATOM 1982 C CA . SER A 1 248 ? -9.267 -10.317 24.318 1.00 47.97 248 SER A CA 1
ATOM 1983 C C . SER A 1 248 ? -9.342 -9.994 22.823 1.00 47.97 248 SER A C 1
ATOM 1985 O O . SER A 1 248 ? -10.033 -10.678 22.071 1.00 47.97 248 SER A O 1
ATOM 1987 N N . LEU A 1 249 ? -8.597 -8.981 22.366 1.00 47.97 249 LEU A N 1
ATOM 1988 C CA . LEU A 1 249 ? -8.456 -8.651 20.943 1.00 47.97 249 LEU A CA 1
ATOM 1989 C C . LEU A 1 249 ? -7.659 -9.722 20.190 1.00 47.97 249 LEU A C 1
ATOM 1991 O O . LEU A 1 249 ? -8.088 -10.153 19.124 1.00 47.97 249 LEU A O 1
ATOM 1995 N N . LEU A 1 250 ? -6.560 -10.211 20.767 1.00 51.00 250 LEU A N 1
ATOM 1996 C CA . LEU A 1 250 ? -5.741 -11.268 20.171 1.00 51.00 250 LEU A CA 1
ATOM 1997 C C . LEU A 1 250 ? -6.509 -12.589 20.001 1.00 51.00 250 LEU A C 1
ATOM 1999 O O . LEU A 1 250 ? -6.320 -13.302 19.015 1.00 51.00 250 LEU A O 1
ATOM 2003 N N . ASN A 1 251 ? -7.412 -12.902 20.935 1.00 49.75 251 ASN A N 1
ATOM 2004 C CA . ASN A 1 251 ? -8.280 -14.076 20.846 1.00 49.75 251 ASN A CA 1
ATOM 2005 C C . ASN A 1 251 ? -9.336 -13.958 19.733 1.00 49.75 251 ASN A C 1
ATOM 2007 O O . ASN A 1 251 ? -9.721 -14.976 19.163 1.00 49.75 251 ASN A O 1
ATOM 2011 N N . ALA A 1 252 ? -9.763 -12.738 19.391 1.00 43.34 252 ALA A N 1
ATOM 2012 C CA . ALA A 1 252 ? -10.749 -12.473 18.340 1.00 43.34 252 ALA A CA 1
ATOM 2013 C C . ALA A 1 252 ? -10.152 -12.436 16.919 1.00 43.34 252 ALA A C 1
ATOM 2015 O O . ALA A 1 252 ? -10.895 -12.438 15.937 1.00 43.34 252 ALA A O 1
ATOM 2016 N N . ILE A 1 253 ? -8.823 -12.387 16.785 1.00 46.00 253 ILE A N 1
ATOM 2017 C CA . ILE A 1 253 ? -8.137 -12.381 15.490 1.00 46.00 253 ILE A CA 1
ATOM 2018 C C . ILE A 1 253 ? -7.735 -13.820 15.135 1.00 46.00 253 ILE A C 1
ATOM 2020 O O . ILE A 1 253 ? -7.149 -14.545 15.940 1.00 46.00 253 ILE A O 1
ATOM 2024 N N . SER A 1 254 ? -8.024 -14.252 13.909 1.00 42.19 254 SER A N 1
ATOM 2025 C CA . SER A 1 254 ? -7.506 -15.508 13.355 1.00 42.19 254 SER A CA 1
ATOM 2026 C C . SER A 1 254 ? -6.065 -15.300 12.882 1.00 42.19 254 SER A C 1
ATOM 2028 O O . SER A 1 254 ? -5.831 -14.632 11.881 1.00 42.19 254 SER A O 1
ATOM 2030 N N . LEU A 1 255 ? -5.121 -15.842 13.650 1.00 54.19 255 LEU A N 1
ATOM 2031 C CA . LEU A 1 255 ? -3.673 -15.871 13.420 1.00 54.19 255 LEU A CA 1
ATOM 2032 C C . LEU A 1 255 ? -3.183 -17.301 13.684 1.00 54.19 255 LEU A C 1
ATOM 2034 O O . LEU A 1 255 ? -3.806 -18.022 14.474 1.00 54.19 255 LEU A O 1
ATOM 2038 N N . GLU A 1 256 ? -2.063 -17.674 13.065 1.00 50.59 256 GLU A N 1
ATOM 2039 C CA . GLU A 1 256 ? -1.347 -18.932 13.318 1.00 50.59 256 GLU A CA 1
ATOM 2040 C C . GLU A 1 256 ? -1.008 -19.093 14.809 1.00 50.59 256 GLU A C 1
ATOM 2042 O O . GLU A 1 256 ? -0.716 -18.114 15.508 1.00 50.59 256 GLU A O 1
ATOM 2047 N N . LYS A 1 257 ? -1.069 -20.334 15.313 1.00 53.06 257 LYS A N 1
ATOM 2048 C CA . LYS A 1 257 ? -0.934 -20.643 16.750 1.00 53.06 257 LYS A CA 1
ATOM 2049 C C . LYS A 1 257 ? 0.374 -20.114 17.350 1.00 53.06 257 LYS A C 1
ATOM 2051 O O . LYS A 1 257 ? 0.337 -19.576 18.457 1.00 53.06 257 LYS A O 1
ATOM 2056 N N . ASP A 1 258 ? 1.483 -20.197 16.621 1.00 49.25 258 ASP A N 1
ATOM 2057 C CA . ASP A 1 258 ? 2.804 -19.812 17.132 1.00 49.25 258 ASP A CA 1
ATOM 2058 C C . ASP A 1 258 ? 2.956 -18.293 17.257 1.00 49.25 258 ASP A C 1
ATOM 2060 O O . ASP A 1 258 ? 3.383 -17.790 18.298 1.00 49.25 258 ASP A O 1
ATOM 2064 N N . LYS A 1 259 ? 2.449 -17.540 16.272 1.00 53.03 259 LYS A N 1
ATOM 2065 C CA . LYS A 1 259 ? 2.360 -16.071 16.331 1.00 53.03 259 LYS A CA 1
ATOM 2066 C C . LYS A 1 259 ? 1.457 -15.613 17.480 1.00 53.03 259 LYS A C 1
ATOM 2068 O O . LYS A 1 259 ? 1.802 -14.690 18.213 1.00 53.03 259 LYS A O 1
ATOM 2073 N N . LYS A 1 260 ? 0.330 -16.302 17.717 1.00 53.22 260 LYS A N 1
ATOM 2074 C CA . LYS A 1 260 ? -0.535 -16.029 18.883 1.00 53.22 260 LYS A CA 1
ATOM 2075 C C . LYS A 1 260 ? 0.172 -16.282 20.210 1.00 53.22 260 LYS A C 1
ATOM 2077 O O . LYS A 1 260 ? -0.044 -15.522 21.149 1.00 53.22 260 LYS A O 1
ATOM 2082 N N . LYS A 1 261 ? 0.976 -17.344 20.316 1.00 58.06 261 LYS A N 1
ATOM 2083 C CA . LYS A 1 261 ? 1.697 -17.699 21.546 1.00 58.06 261 LYS A CA 1
ATOM 2084 C C . LYS A 1 261 ? 2.760 -16.651 21.891 1.00 58.06 261 LYS A C 1
ATOM 2086 O O . LYS A 1 261 ? 2.792 -16.208 23.037 1.00 58.06 261 LYS A O 1
ATOM 2091 N N . GLY A 1 262 ? 3.533 -16.198 20.900 1.00 57.53 262 GLY A N 1
ATOM 2092 C CA . GLY A 1 262 ? 4.509 -15.115 21.069 1.00 57.53 262 GLY A CA 1
ATOM 2093 C C . GLY A 1 262 ? 3.856 -13.820 21.553 1.00 57.53 262 GLY A C 1
ATOM 2094 O O . GLY A 1 262 ? 4.234 -13.280 22.591 1.00 57.53 262 GLY A O 1
ATOM 2095 N N . ILE A 1 263 ? 2.778 -13.388 20.887 1.00 53.16 263 ILE A N 1
ATOM 2096 C CA . ILE A 1 263 ? 2.056 -12.170 21.281 1.00 53.16 263 ILE A CA 1
ATOM 2097 C C . ILE A 1 263 ? 1.402 -12.338 22.666 1.00 53.16 263 ILE A C 1
ATOM 2099 O O . ILE A 1 263 ? 1.427 -11.408 23.463 1.00 53.16 263 ILE A O 1
ATOM 2103 N N . ARG A 1 264 ? 0.869 -13.520 23.022 1.00 57.34 264 ARG A N 1
ATOM 2104 C CA . ARG A 1 264 ? 0.322 -13.779 24.373 1.00 57.34 264 ARG A CA 1
ATOM 2105 C C . ARG A 1 264 ? 1.370 -13.651 25.475 1.00 57.34 264 ARG A C 1
ATOM 2107 O O . ARG A 1 264 ? 1.044 -13.108 26.525 1.00 57.34 264 ARG A O 1
ATOM 2114 N N . SER A 1 265 ? 2.583 -14.153 25.248 1.00 53.81 265 SER A N 1
ATOM 2115 C CA . SER A 1 265 ? 3.685 -14.050 26.213 1.00 53.81 265 SER A CA 1
ATOM 2116 C C . SER A 1 265 ? 4.031 -12.588 26.489 1.00 53.81 265 SER A C 1
ATOM 2118 O O . SER A 1 265 ? 4.091 -12.176 27.643 1.00 53.81 265 SER A O 1
ATOM 2120 N N . ILE A 1 266 ? 4.140 -11.793 25.421 1.00 50.50 266 ILE A N 1
ATOM 2121 C CA . ILE A 1 266 ? 4.408 -10.352 25.488 1.00 50.50 266 ILE A CA 1
ATOM 2122 C C . ILE A 1 266 ? 3.254 -9.613 26.175 1.00 50.50 266 ILE A C 1
ATOM 2124 O O . ILE A 1 266 ? 3.473 -8.727 26.984 1.00 50.50 266 ILE A O 1
ATOM 2128 N N . LEU A 1 267 ? 1.999 -9.972 25.897 1.00 48.47 267 LEU A N 1
ATOM 2129 C CA . LEU A 1 267 ? 0.852 -9.324 26.540 1.00 48.47 267 LEU A CA 1
ATOM 2130 C C . LEU A 1 267 ? 0.723 -9.648 28.031 1.00 48.47 267 LEU A C 1
ATOM 2132 O O . LEU A 1 267 ? 0.151 -8.846 28.764 1.00 48.47 267 LEU A O 1
ATOM 2136 N N . LYS A 1 268 ? 1.213 -10.812 28.473 1.00 52.03 268 LYS A N 1
ATOM 2137 C CA . LYS A 1 268 ? 1.177 -11.215 29.881 1.00 52.03 268 LYS A CA 1
ATOM 2138 C C . LYS A 1 268 ? 2.193 -10.425 30.710 1.00 52.03 268 LYS A C 1
ATOM 2140 O O . LYS A 1 268 ? 1.798 -9.897 31.742 1.00 52.03 268 LYS A O 1
ATOM 2145 N N . SER A 1 269 ? 3.424 -10.245 30.217 1.00 48.84 269 SER A N 1
ATOM 2146 C CA . SER A 1 269 ? 4.443 -9.445 30.921 1.00 48.84 269 SER A CA 1
ATOM 2147 C C . SER A 1 269 ? 3.999 -7.994 31.149 1.00 48.84 269 SER A C 1
ATOM 2149 O O . SER A 1 269 ? 4.229 -7.435 32.210 1.00 48.84 269 SER A O 1
ATOM 2151 N N . LEU A 1 270 ? 3.231 -7.419 30.220 1.00 41.91 270 LEU A N 1
ATOM 2152 C CA . LEU A 1 270 ? 2.698 -6.053 30.331 1.00 41.91 270 LEU A CA 1
ATOM 2153 C C . LEU A 1 270 ? 1.614 -5.855 31.388 1.00 41.91 270 LEU A C 1
ATOM 2155 O O . LEU A 1 270 ? 1.452 -4.755 31.911 1.00 41.91 270 LEU A O 1
ATOM 2159 N N . VAL A 1 271 ? 0.818 -6.890 31.655 1.00 48.59 271 VAL A N 1
ATOM 2160 C CA . VAL A 1 271 ? -0.187 -6.850 32.729 1.00 48.59 271 VAL A CA 1
ATOM 2161 C C . VAL A 1 271 ? 0.496 -6.925 34.094 1.00 48.59 271 VAL A C 1
ATOM 2163 O O . VAL A 1 271 ? -0.029 -6.404 35.079 1.00 48.59 271 VAL A O 1
ATOM 2166 N N . ASP A 1 272 ? 1.664 -7.557 34.138 1.00 44.66 272 ASP A N 1
ATOM 2167 C CA . ASP A 1 272 ? 2.459 -7.694 35.348 1.00 44.66 272 ASP A CA 1
ATOM 2168 C C . ASP A 1 272 ? 3.283 -6.414 35.604 1.00 44.66 272 ASP A C 1
ATOM 2170 O O . ASP A 1 272 ? 3.211 -5.881 36.704 1.00 44.66 272 ASP A O 1
ATOM 2174 N N . GLU A 1 273 ? 3.893 -5.807 34.577 1.00 43.12 273 GLU A N 1
ATOM 2175 C CA . GLU A 1 273 ? 4.589 -4.504 34.665 1.00 43.12 273 GLU A CA 1
ATOM 2176 C C . GLU A 1 273 ? 3.642 -3.322 34.973 1.00 43.12 273 GLU A C 1
ATOM 2178 O O . GLU A 1 273 ? 3.992 -2.391 35.696 1.00 43.12 273 GLU A O 1
ATOM 2183 N N . GLY A 1 274 ? 2.403 -3.346 34.464 1.00 38.16 274 GLY A N 1
ATOM 2184 C CA . GLY A 1 274 ? 1.418 -2.277 34.681 1.00 38.16 274 GLY A CA 1
ATOM 2185 C C . GLY A 1 274 ? 0.822 -2.211 36.094 1.00 38.16 274 GLY A C 1
ATOM 2186 O O . GLY A 1 274 ? 0.143 -1.232 36.415 1.00 38.16 274 GLY A O 1
ATOM 2187 N N . ARG A 1 275 ? 1.052 -3.226 36.941 1.00 42.34 275 ARG A N 1
ATOM 2188 C CA . ARG A 1 275 ? 0.621 -3.223 38.350 1.00 42.34 275 ARG A CA 1
ATOM 2189 C C . ARG A 1 275 ? 1.565 -2.442 39.266 1.00 42.34 275 ARG A C 1
ATOM 2191 O O . ARG A 1 275 ? 1.091 -1.922 40.271 1.00 42.34 275 ARG A O 1
ATOM 2198 N N . ASP A 1 276 ? 2.824 -2.263 38.875 1.00 36.19 276 ASP A N 1
ATOM 2199 C CA . ASP A 1 276 ? 3.831 -1.583 39.700 1.00 36.19 276 ASP A CA 1
ATOM 2200 C C . ASP A 1 276 ? 3.844 -0.055 39.542 1.00 36.19 276 ASP A C 1
ATOM 2202 O O . ASP A 1 276 ? 4.517 0.631 40.307 1.00 36.19 276 ASP A O 1
ATOM 2206 N N . HIS A 1 277 ? 3.133 0.523 38.565 1.00 35.66 277 HIS A N 1
ATOM 2207 C CA . HIS A 1 277 ? 3.218 1.966 38.253 1.00 35.66 277 HIS A CA 1
ATOM 2208 C C . HIS A 1 277 ? 1.891 2.734 38.384 1.00 35.66 277 HIS A C 1
ATOM 2210 O O . HIS A 1 277 ? 1.720 3.788 37.779 1.00 35.66 277 HIS A O 1
ATOM 2216 N N . GLY A 1 278 ? 0.945 2.245 39.195 1.00 33.38 278 GLY A N 1
ATOM 2217 C CA . GLY A 1 278 ? -0.185 3.059 39.665 1.00 33.38 278 GLY A CA 1
ATOM 2218 C C . GLY A 1 278 ? -1.077 3.642 38.558 1.00 33.38 278 GLY A C 1
ATOM 2219 O O . GLY A 1 278 ? -1.210 4.855 38.430 1.00 33.38 278 GLY A O 1
ATOM 2220 N N . PHE A 1 279 ? -1.756 2.787 37.787 1.00 32.25 279 PHE A N 1
ATOM 2221 C CA . PHE A 1 279 ? -2.846 3.197 36.890 1.00 32.25 279 PHE A CA 1
ATOM 2222 C C . PHE A 1 279 ? -4.090 3.632 37.689 1.00 32.25 279 PHE A C 1
ATOM 2224 O O . PHE A 1 279 ? -5.078 2.908 37.801 1.00 32.25 279 PHE A O 1
ATOM 2231 N N . SER A 1 280 ? -4.071 4.847 38.223 1.00 30.20 280 SER A N 1
ATOM 2232 C CA . SER A 1 280 ? -5.287 5.580 38.566 1.00 30.20 280 SER A CA 1
ATOM 2233 C C . SER A 1 280 ? -5.235 6.922 37.846 1.00 30.20 280 SER A C 1
ATOM 2235 O O . SER A 1 280 ? -4.197 7.573 37.829 1.00 30.20 280 SER A O 1
ATOM 2237 N N . THR A 1 281 ? -6.356 7.337 37.258 1.00 30.45 281 THR A N 1
ATOM 2238 C CA . THR A 1 281 ? -6.540 8.612 36.532 1.00 30.45 281 THR A CA 1
ATOM 2239 C C . THR A 1 281 ? -6.158 8.602 35.044 1.00 30.45 281 THR A C 1
ATOM 2241 O O . THR A 1 281 ? -5.202 9.230 34.615 1.00 30.45 281 THR A O 1
ATOM 2244 N N . LEU A 1 282 ? -6.985 7.960 34.213 1.00 28.47 282 LEU A N 1
ATOM 2245 C CA . LEU A 1 282 ? -7.146 8.358 32.805 1.00 28.47 282 LEU A CA 1
ATOM 2246 C C . LEU A 1 282 ? -8.640 8.283 32.437 1.00 28.47 282 LEU A C 1
ATOM 2248 O O . LEU A 1 282 ? -9.125 7.362 31.781 1.00 28.47 282 LEU A O 1
ATOM 2252 N N . MET A 1 283 ? -9.391 9.244 32.973 1.00 27.19 283 MET A N 1
ATOM 2253 C CA . MET A 1 283 ? -10.767 9.592 32.611 1.00 27.19 283 MET A CA 1
ATOM 2254 C C . MET A 1 283 ? -10.763 11.094 32.313 1.00 27.19 283 MET A C 1
ATOM 2256 O O . MET A 1 283 ? -10.157 11.844 33.074 1.00 27.19 283 MET A O 1
ATOM 2260 N N . CYS A 1 284 ? -11.459 11.487 31.240 1.00 24.27 284 CYS A N 1
ATOM 2261 C CA . CYS A 1 284 ? -11.440 12.805 30.577 1.00 24.27 284 CYS A CA 1
ATOM 2262 C C . CYS A 1 284 ? -10.174 12.966 29.716 1.00 24.27 284 CYS A C 1
ATOM 2264 O O . CYS A 1 284 ? -9.071 12.984 30.240 1.00 24.27 284 CYS A O 1
ATOM 2266 N N . TYR A 1 285 ? -10.221 13.004 28.386 1.00 27.52 285 TYR A N 1
ATOM 2267 C CA . TYR A 1 285 ? -11.173 13.641 27.474 1.00 27.52 285 TYR A CA 1
ATOM 2268 C C . TYR A 1 285 ? -11.465 12.758 26.249 1.00 27.52 285 TYR A C 1
ATOM 2270 O O . TYR A 1 285 ? -10.561 12.009 25.815 1.00 27.52 285 TYR A O 1
#